Protein AF-A0A139HFF6-F1 (afdb_monomer_lite)

Radius of gyration: 30.93 Å; chains: 1; bounding box: 59×52×134 Å

Structure (mmCIF, N/CA/C/O backbone):
data_AF-A0A139HFF6-F1
#
_entry.id   AF-A0A139HFF6-F1
#
loop_
_atom_site.group_PDB
_atom_site.id
_atom_site.type_symbol
_atom_site.label_atom_id
_atom_site.label_alt_id
_atom_site.label_comp_id
_atom_site.label_asym_id
_atom_site.label_entity_id
_atom_site.label_seq_id
_atom_site.pdbx_PDB_ins_code
_atom_site.Cartn_x
_atom_site.Cartn_y
_atom_site.Cartn_z
_atom_site.occupancy
_atom_site.B_iso_or_equiv
_atom_site.auth_seq_id
_atom_site.auth_comp_id
_atom_site.auth_asym_id
_atom_site.auth_atom_id
_atom_site.pdbx_PDB_model_num
ATOM 1 N N . MET A 1 1 ? -36.209 -5.477 23.020 1.00 32.38 1 MET A N 1
ATOM 2 C CA . MET A 1 1 ? -35.160 -5.591 24.054 1.00 32.38 1 MET A CA 1
ATOM 3 C C . MET A 1 1 ? -33.998 -4.717 23.622 1.00 32.38 1 MET A C 1
ATOM 5 O O . MET A 1 1 ? -33.309 -5.069 22.677 1.00 32.38 1 MET A O 1
ATOM 9 N N . ALA A 1 2 ? -33.880 -3.527 24.211 1.00 31.66 2 ALA A N 1
ATOM 10 C CA . ALA A 1 2 ? -32.804 -2.591 23.911 1.00 31.66 2 ALA A CA 1
ATOM 11 C C . ALA A 1 2 ? -31.542 -3.052 24.646 1.00 31.66 2 ALA A C 1
ATOM 13 O O . ALA A 1 2 ? -31.488 -3.018 25.875 1.00 31.66 2 ALA A O 1
ATOM 14 N N . SER A 1 3 ? -30.560 -3.540 23.895 1.00 32.16 3 SER A N 1
ATOM 15 C CA . SER A 1 3 ? -29.231 -3.843 24.411 1.00 32.16 3 SER A CA 1
A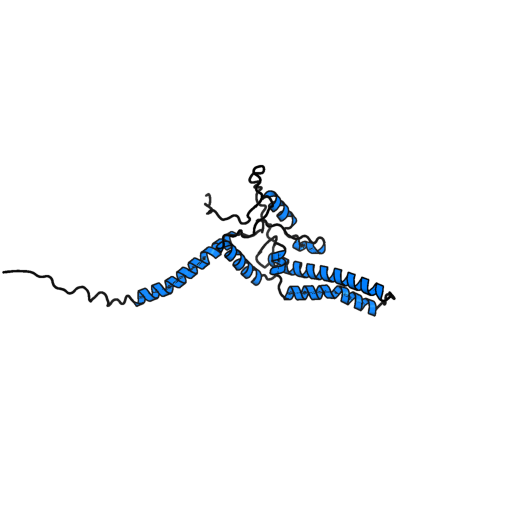TOM 16 C C . SER A 1 3 ? -28.604 -2.539 24.900 1.00 32.16 3 SER A C 1
ATOM 18 O O . SER A 1 3 ? -28.318 -1.652 24.100 1.00 32.16 3 SER A O 1
ATOM 20 N N . GLN A 1 4 ? -28.432 -2.401 26.214 1.00 31.72 4 GLN A N 1
ATOM 21 C CA . GLN A 1 4 ? -27.626 -1.333 26.796 1.00 31.72 4 GLN A CA 1
ATOM 22 C C . GLN A 1 4 ? -26.171 -1.554 26.371 1.00 31.72 4 GLN A C 1
ATOM 24 O O . GLN A 1 4 ? -25.450 -2.362 26.955 1.00 31.72 4 GLN A O 1
ATOM 29 N N . GLU A 1 5 ? -25.747 -0.872 25.310 1.00 37.22 5 GLU A N 1
ATOM 30 C CA . GLU A 1 5 ? -24.333 -0.735 24.993 1.00 37.22 5 GLU A CA 1
ATOM 31 C C . GLU A 1 5 ? -23.704 0.200 26.027 1.00 37.22 5 GLU A C 1
ATOM 33 O O . GLU A 1 5 ? -24.052 1.375 26.123 1.00 37.22 5 GLU A O 1
ATOM 38 N N . SER A 1 6 ? -22.773 -0.341 26.816 1.00 37.25 6 SER A N 1
ATOM 39 C CA . SER A 1 6 ? -21.785 0.448 27.557 1.00 37.25 6 SER A CA 1
ATOM 40 C C . SER A 1 6 ? -21.217 1.551 26.643 1.00 37.25 6 SER A C 1
ATOM 42 O O . SER A 1 6 ? -21.038 1.268 25.452 1.00 37.25 6 SER A O 1
ATOM 44 N N . PRO A 1 7 ? -20.928 2.779 27.127 1.00 44.88 7 PRO A N 1
ATOM 45 C CA . PRO A 1 7 ? -20.470 3.866 26.270 1.00 44.88 7 PRO A CA 1
ATOM 46 C C . PRO A 1 7 ? -19.083 3.526 25.718 1.00 44.88 7 PRO A C 1
ATOM 48 O O . PRO A 1 7 ? -18.052 3.778 26.341 1.00 44.88 7 PRO A O 1
ATOM 51 N N . ARG A 1 8 ? -19.056 2.881 24.551 1.00 55.62 8 ARG A N 1
ATOM 52 C CA . ARG A 1 8 ? -17.824 2.558 23.840 1.00 55.62 8 ARG A CA 1
ATOM 53 C C . ARG A 1 8 ? -17.220 3.867 23.332 1.00 55.62 8 ARG A C 1
ATOM 55 O O . ARG A 1 8 ? -17.956 4.679 22.767 1.00 55.62 8 ARG A O 1
ATOM 62 N N . PRO A 1 9 ? -15.905 4.090 23.505 1.00 56.78 9 PRO A N 1
ATOM 63 C CA . PRO A 1 9 ? -15.257 5.225 22.868 1.00 56.78 9 PRO A CA 1
ATOM 64 C C . PRO A 1 9 ? -15.442 5.106 21.347 1.00 56.78 9 PRO A C 1
ATOM 66 O O . PRO A 1 9 ? -15.407 3.986 20.822 1.00 56.78 9 PRO A O 1
ATOM 69 N N . PRO A 1 10 ? -15.658 6.224 20.636 1.00 60.12 10 PRO A N 1
ATOM 70 C CA . PRO A 1 10 ? -15.911 6.184 19.204 1.00 60.12 10 PRO A CA 1
ATOM 71 C C . PRO A 1 10 ? -14.705 5.565 18.480 1.00 60.12 10 PRO A C 1
ATOM 73 O O . PRO A 1 10 ? -13.549 5.871 18.788 1.00 60.12 10 PRO A O 1
ATOM 76 N N . SER A 1 11 ? -14.970 4.663 17.530 1.00 60.31 11 SER A N 1
ATOM 77 C CA . SER A 1 11 ? -13.941 3.951 16.754 1.00 60.31 11 SER A CA 1
ATOM 78 C C . SER A 1 11 ? -13.067 4.899 15.924 1.00 60.31 11 SER A C 1
ATOM 80 O O . SER A 1 11 ? -11.904 4.577 15.666 1.00 60.31 11 SER A O 1
ATOM 82 N N . VAL A 1 12 ? -13.609 6.069 15.570 1.00 60.19 12 VAL A N 1
ATOM 83 C CA . VAL A 1 12 ? -12.926 7.207 14.945 1.00 60.19 12 VAL A CA 1
ATOM 84 C C . VAL A 1 12 ? -13.320 8.494 15.665 1.00 60.19 12 VAL A C 1
ATOM 86 O O . VAL A 1 12 ? -14.487 8.687 15.992 1.00 60.19 12 VAL A O 1
ATOM 89 N N . GLN A 1 13 ? -12.362 9.392 15.901 1.00 61.16 13 GLN A N 1
ATOM 90 C CA . GLN A 1 13 ? -12.656 10.736 16.418 1.00 61.16 13 GLN A CA 1
ATOM 91 C C . GLN A 1 13 ? -12.657 11.762 15.283 1.00 61.16 13 GLN A C 1
ATOM 93 O O . GLN A 1 13 ? -11.623 11.983 14.648 1.00 61.16 13 GLN A O 1
ATOM 98 N N . THR A 1 14 ? -13.797 12.413 15.069 1.00 63.25 14 THR A N 1
ATOM 99 C CA . THR A 1 14 ? -13.929 13.542 14.144 1.00 63.25 14 THR A CA 1
ATOM 100 C C . THR A 1 14 ? -13.452 14.825 14.826 1.00 63.25 14 THR A C 1
ATOM 102 O O . THR A 1 14 ? -13.952 15.191 15.884 1.00 63.25 14 THR A O 1
ATOM 105 N N . LEU A 1 15 ? -12.466 15.509 14.244 1.00 60.16 15 LEU A N 1
ATOM 106 C CA . LEU A 1 15 ? -11.900 16.759 14.774 1.00 60.16 15 LEU A CA 1
ATOM 107 C C . LEU A 1 15 ? -12.683 18.004 14.337 1.00 60.16 15 LEU A C 1
ATOM 109 O O . LEU A 1 15 ? -12.534 19.066 14.934 1.00 60.16 15 LEU A O 1
ATOM 113 N N . THR A 1 16 ? -13.502 17.882 13.294 1.00 57.72 16 THR A N 1
ATOM 114 C CA . THR A 1 16 ? -14.289 18.975 12.718 1.00 57.72 16 THR A CA 1
ATOM 115 C C . THR A 1 16 ? -15.763 18.590 12.753 1.00 57.72 16 THR A C 1
ATOM 117 O O . THR A 1 16 ? -16.344 18.176 11.754 1.00 57.72 16 THR A O 1
ATOM 120 N N . GLU A 1 17 ? -16.374 18.686 13.931 1.00 55.16 17 GLU A N 1
ATOM 121 C CA . GLU A 1 17 ? -17.832 18.694 14.057 1.00 55.16 17 GLU A CA 1
ATOM 122 C C . GLU A 1 17 ? -18.278 20.155 14.125 1.00 55.16 17 GLU A C 1
ATOM 124 O O . GLU A 1 17 ? -18.210 20.805 15.166 1.00 55.16 17 GLU A O 1
ATOM 129 N N . GLY A 1 18 ? -18.652 20.713 12.973 1.00 47.31 18 GLY A N 1
ATOM 130 C CA . GLY A 1 18 ? -19.283 22.027 12.934 1.00 47.31 18 GLY A CA 1
ATOM 131 C C . GLY A 1 18 ? -20.703 21.945 13.518 1.00 47.31 18 GLY A C 1
ATOM 132 O O . GLY A 1 18 ? -21.419 20.996 13.188 1.00 47.31 18 GLY A O 1
ATOM 133 N N . PRO A 1 19 ? -21.145 22.924 14.331 1.00 49.03 19 PRO A N 1
ATOM 134 C CA . PRO A 1 19 ? -22.486 22.941 14.932 1.00 49.03 19 PRO A CA 1
ATOM 135 C C . PRO A 1 19 ? -23.642 22.926 13.909 1.00 49.03 19 PRO A C 1
ATOM 137 O O . PRO A 1 19 ? -24.760 22.569 14.259 1.00 49.03 19 PRO A O 1
ATOM 140 N N . GLU A 1 20 ? -23.367 23.244 12.642 1.00 51.06 20 GLU A N 1
ATOM 141 C CA . GLU A 1 20 ? -24.359 23.397 11.568 1.00 51.06 20 GLU A CA 1
ATOM 142 C C . GLU A 1 20 ? -24.844 22.082 10.926 1.00 51.06 20 GLU A C 1
ATOM 144 O O . GLU A 1 20 ? -25.856 22.081 10.231 1.00 51.06 20 GLU A O 1
ATOM 149 N N . LEU A 1 21 ? -24.145 20.952 11.105 1.00 54.03 21 LEU A N 1
ATOM 150 C CA . LEU A 1 21 ? -24.451 19.723 10.345 1.00 54.03 21 LEU A CA 1
ATOM 151 C C . LEU A 1 21 ? -25.117 18.605 11.152 1.00 54.03 21 LEU A C 1
ATOM 153 O O . LEU A 1 21 ? -25.678 17.694 10.547 1.00 54.03 21 LEU A O 1
ATOM 157 N N . GLY A 1 22 ? -25.121 18.669 12.487 1.00 50.31 22 GLY A N 1
ATOM 158 C CA . GLY A 1 22 ? -25.656 17.594 13.329 1.00 50.31 22 GLY A CA 1
ATOM 159 C C . GLY A 1 22 ? -25.004 16.225 13.058 1.00 50.31 22 GLY A C 1
ATOM 160 O O . GLY A 1 22 ? -24.150 16.061 12.183 1.00 50.31 22 GLY A O 1
ATOM 161 N N . ARG A 1 23 ? -25.411 15.190 13.803 1.00 54.97 23 ARG A N 1
ATOM 162 C CA . ARG A 1 23 ? -25.116 13.805 13.402 1.00 54.97 23 ARG A CA 1
ATOM 163 C C . ARG A 1 23 ? -25.834 13.545 12.081 1.00 54.97 23 ARG A C 1
ATOM 165 O O . ARG A 1 23 ? -27.018 13.215 12.072 1.00 54.97 23 ARG A O 1
ATOM 172 N N . THR A 1 24 ? -25.126 13.671 10.962 1.00 54.12 24 THR A N 1
ATOM 173 C CA . THR A 1 24 ? -25.594 13.224 9.639 1.00 54.12 24 THR A CA 1
ATOM 174 C C . THR A 1 24 ? -25.508 11.698 9.555 1.00 54.12 24 THR A C 1
ATOM 176 O O . THR A 1 24 ? -24.922 11.131 8.634 1.00 54.12 24 THR A O 1
ATOM 179 N N . GLY A 1 25 ? -26.101 11.023 10.543 1.00 54.72 25 GLY A N 1
ATOM 180 C CA . GLY A 1 25 ? -26.112 9.578 10.704 1.00 54.72 25 GLY A CA 1
ATOM 181 C C . GLY A 1 25 ? -27.016 8.938 9.663 1.00 54.72 25 GLY A C 1
ATOM 182 O O . GLY A 1 25 ? -28.124 8.494 9.961 1.00 54.72 25 GLY A O 1
ATOM 183 N N . ARG A 1 26 ? -26.564 8.903 8.408 1.00 58.38 26 ARG A N 1
ATOM 184 C CA . ARG A 1 26 ? -27.112 7.953 7.443 1.00 58.38 26 ARG A CA 1
ATOM 185 C C . ARG A 1 26 ? -26.728 6.549 7.917 1.00 58.38 26 ARG A C 1
ATOM 187 O O . ARG A 1 26 ? -25.594 6.360 8.355 1.00 58.38 26 ARG A O 1
ATOM 194 N N . PRO A 1 27 ? -27.638 5.566 7.828 1.00 61.66 27 PRO A N 1
ATOM 195 C CA . PRO A 1 27 ? -27.356 4.214 8.286 1.00 61.66 27 PRO A CA 1
ATOM 196 C C . PRO A 1 27 ? -26.084 3.682 7.622 1.00 61.66 27 PRO A C 1
ATOM 198 O O . PRO A 1 27 ? -25.915 3.786 6.404 1.00 61.66 27 PRO A O 1
ATOM 201 N N . ASN A 1 28 ? -25.183 3.134 8.439 1.00 64.44 28 ASN A N 1
ATOM 202 C CA . ASN A 1 28 ? -23.946 2.521 7.971 1.00 64.44 28 ASN A CA 1
ATOM 203 C C . ASN A 1 28 ? -24.294 1.381 7.002 1.00 64.44 28 ASN A C 1
ATOM 205 O O . ASN A 1 28 ? -24.907 0.382 7.390 1.00 64.44 28 ASN A O 1
ATOM 209 N N . VAL A 1 29 ? -23.929 1.553 5.729 1.00 66.19 29 VAL A N 1
ATOM 210 C CA . VAL A 1 29 ? -24.137 0.534 4.701 1.00 66.19 29 VAL A CA 1
ATOM 211 C C . VAL A 1 29 ? -23.081 -0.536 4.906 1.00 66.19 29 VAL A C 1
ATOM 213 O O . VAL A 1 29 ? -21.938 -0.407 4.462 1.00 66.19 29 VAL A O 1
ATOM 216 N N . GLN A 1 30 ? -23.492 -1.597 5.596 1.00 67.38 30 GLN A N 1
ATOM 217 C CA . GLN A 1 30 ? -22.605 -2.690 5.943 1.00 67.38 30 GLN A CA 1
ATOM 218 C C . GLN A 1 30 ? -21.941 -3.288 4.720 1.00 67.38 30 GLN A C 1
ATOM 220 O O . GLN A 1 30 ? -22.496 -3.372 3.613 1.00 67.38 30 GLN A O 1
ATOM 225 N N . ALA A 1 31 ? -20.720 -3.745 4.952 1.00 69.06 31 ALA A N 1
ATOM 226 C CA . ALA A 1 31 ? -19.970 -4.332 3.891 1.00 69.06 31 ALA A CA 1
ATOM 227 C C . ALA A 1 31 ? -20.521 -5.695 3.476 1.00 69.06 31 ALA A C 1
ATOM 229 O O . ALA A 1 31 ? -20.496 -6.631 4.267 1.00 69.06 31 ALA A O 1
ATOM 230 N N . ARG A 1 32 ? -20.969 -5.843 2.217 1.00 75.38 32 ARG A N 1
ATOM 231 C CA . ARG A 1 32 ? -21.073 -7.158 1.572 1.00 75.38 32 ARG A CA 1
ATOM 232 C C . ARG A 1 32 ? -19.752 -7.893 1.773 1.00 75.38 32 ARG A C 1
ATOM 234 O O . ARG A 1 32 ? -18.750 -7.518 1.173 1.00 75.38 32 ARG A O 1
ATOM 241 N N . ARG A 1 33 ? -19.790 -8.924 2.613 1.00 70.75 33 ARG A N 1
ATOM 242 C CA . ARG A 1 33 ? -18.672 -9.825 2.862 1.00 70.75 33 ARG A CA 1
ATOM 243 C C . ARG A 1 33 ? -18.343 -10.564 1.569 1.00 70.75 33 ARG A C 1
ATOM 245 O O . ARG A 1 33 ? -19.236 -11.129 0.937 1.00 70.75 33 ARG A O 1
ATOM 252 N N . LEU A 1 34 ? -17.076 -10.531 1.172 1.00 74.06 34 LEU A N 1
ATOM 253 C CA . LEU A 1 34 ? -16.594 -11.328 0.051 1.00 74.06 34 LEU A CA 1
ATOM 254 C C . LEU A 1 34 ? -16.582 -12.805 0.454 1.00 74.06 34 LEU A C 1
ATOM 256 O O . LEU A 1 34 ? -16.298 -13.138 1.607 1.00 74.06 34 LEU A O 1
ATOM 260 N N . VAL A 1 35 ? -16.924 -13.679 -0.490 1.00 72.56 35 VAL A N 1
ATOM 261 C CA . VAL A 1 35 ? -16.804 -15.127 -0.307 1.00 72.56 35 VAL A CA 1
ATOM 262 C C . VAL A 1 35 ? -15.325 -15.471 -0.464 1.00 72.56 35 VAL A C 1
ATOM 264 O O . VAL A 1 35 ? -14.751 -15.228 -1.522 1.00 72.56 35 VAL A O 1
ATOM 267 N N . GLY A 1 36 ? -14.708 -15.973 0.599 1.00 73.69 36 GLY A N 1
ATOM 268 C CA . GLY A 1 36 ? -13.304 -16.366 0.625 1.00 73.69 36 GLY A CA 1
ATOM 269 C C . GLY A 1 36 ? -13.057 -17.398 1.719 1.00 73.69 36 GLY A C 1
ATOM 270 O O . GLY A 1 36 ? -13.842 -17.502 2.666 1.00 73.69 36 GLY A O 1
ATOM 271 N N . ASP A 1 37 ? -11.970 -18.152 1.575 1.00 84.06 37 ASP A N 1
ATOM 272 C CA . ASP A 1 37 ? -11.625 -19.261 2.474 1.00 84.06 37 ASP A CA 1
ATOM 273 C C . ASP A 1 37 ? -11.093 -18.780 3.833 1.00 84.06 37 ASP A C 1
ATOM 275 O O . ASP A 1 37 ? -11.133 -19.509 4.826 1.00 84.06 37 ASP A O 1
ATOM 279 N N . TYR A 1 38 ? -10.620 -17.533 3.897 1.00 86.81 38 TYR A N 1
ATOM 280 C CA . TYR A 1 38 ? -10.029 -16.930 5.088 1.00 86.81 38 TYR A CA 1
ATOM 281 C C . TYR A 1 38 ? -10.915 -15.811 5.657 1.00 86.81 38 TYR A C 1
ATOM 283 O O . TYR A 1 38 ? -11.675 -15.166 4.929 1.00 86.81 38 TYR A O 1
ATOM 291 N N . PRO A 1 39 ? -10.857 -15.548 6.976 1.00 85.38 39 PRO A N 1
ATOM 292 C CA . PRO A 1 39 ? -11.688 -14.521 7.588 1.00 85.38 39 PRO A CA 1
ATOM 293 C C . PRO A 1 39 ? -11.245 -13.118 7.156 1.00 85.38 39 PRO A C 1
ATOM 295 O O . PRO A 1 39 ? -10.056 -12.828 7.041 1.00 85.38 39 PRO A O 1
ATOM 298 N N . LEU A 1 40 ? -12.223 -12.232 6.964 1.00 85.44 40 LEU A N 1
ATOM 299 C CA . LEU A 1 40 ? -11.998 -10.829 6.623 1.00 85.44 40 LEU A CA 1
ATOM 300 C C . LEU A 1 40 ? -11.376 -10.082 7.814 1.00 85.44 40 LEU A C 1
ATOM 302 O O . LEU A 1 40 ? -11.917 -10.123 8.923 1.00 85.44 40 LEU A O 1
ATOM 306 N N . ILE A 1 41 ? -10.272 -9.374 7.571 1.00 84.19 41 ILE A N 1
ATOM 307 C CA . ILE A 1 41 ? -9.644 -8.488 8.564 1.00 84.19 41 ILE A CA 1
ATOM 308 C C . ILE A 1 41 ? -10.201 -7.073 8.425 1.00 84.19 41 ILE A C 1
ATOM 310 O O . ILE A 1 41 ? -10.568 -6.458 9.422 1.00 84.19 41 ILE A O 1
ATOM 314 N N . ASP A 1 42 ? -10.245 -6.566 7.192 1.00 83.81 42 ASP A N 1
ATOM 315 C CA . ASP A 1 42 ? -10.643 -5.197 6.873 1.00 83.81 42 ASP A CA 1
ATOM 316 C C . ASP A 1 42 ? -11.111 -5.129 5.408 1.00 83.81 42 ASP A C 1
ATOM 318 O O . ASP A 1 42 ? -10.434 -5.651 4.518 1.00 83.81 42 ASP A O 1
ATOM 322 N N . SER A 1 43 ? -12.274 -4.525 5.141 1.00 83.50 43 SER A N 1
ATOM 323 C CA . SER A 1 43 ? -12.779 -4.332 3.771 1.00 83.50 43 SER A CA 1
ATOM 324 C C . SER A 1 43 ? -12.171 -3.133 3.041 1.00 83.50 43 SER A C 1
ATOM 326 O O . SER A 1 43 ? -12.319 -3.031 1.822 1.00 83.50 43 SER A O 1
ATOM 328 N N . ASP A 1 44 ? -11.524 -2.224 3.769 1.00 84.69 44 ASP A N 1
ATOM 329 C CA . ASP A 1 44 ?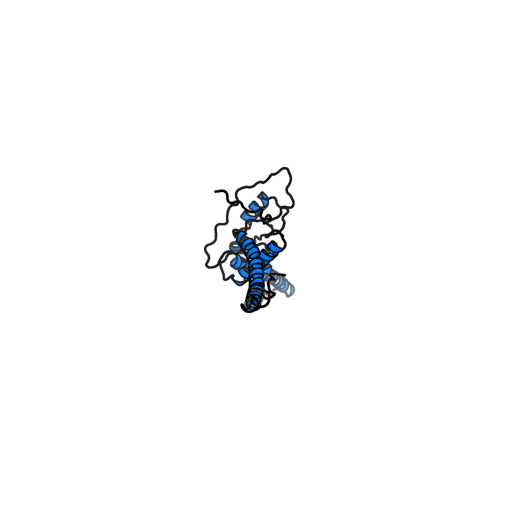 -10.922 -1.010 3.223 1.00 84.69 44 ASP A CA 1
ATOM 330 C C . ASP A 1 44 ? -9.717 -0.548 4.069 1.00 84.69 44 ASP A C 1
ATOM 332 O O . ASP A 1 44 ? -9.788 0.447 4.798 1.00 84.69 44 ASP A O 1
ATOM 336 N N . PRO A 1 45 ? -8.602 -1.300 4.045 1.00 86.19 45 PRO A N 1
ATOM 337 C CA . PRO A 1 45 ? -7.455 -0.996 4.885 1.00 86.19 45 PRO A CA 1
ATOM 338 C C . PRO A 1 45 ? -6.765 0.300 4.448 1.00 86.19 45 PRO A C 1
ATOM 340 O O . PRO A 1 45 ? -6.448 0.502 3.275 1.00 86.19 45 PRO A O 1
ATOM 343 N N . HIS A 1 46 ? -6.434 1.144 5.425 1.00 89.38 46 HIS A N 1
ATOM 344 C CA . HIS A 1 46 ? -5.655 2.359 5.192 1.00 89.38 46 HIS A CA 1
ATOM 345 C C . HIS A 1 46 ? -4.305 2.042 4.522 1.00 89.38 46 HIS A C 1
ATOM 347 O O . HIS A 1 46 ? -3.639 1.063 4.876 1.00 89.38 46 HIS A O 1
ATOM 353 N N . PHE A 1 47 ? -3.855 2.904 3.606 1.00 89.31 47 PHE A N 1
ATOM 354 C CA . PHE A 1 47 ? -2.637 2.726 2.805 1.00 89.31 47 PHE A CA 1
ATOM 355 C C . PHE A 1 47 ? -1.418 2.288 3.632 1.00 89.31 47 PHE A C 1
ATOM 357 O O . PHE A 1 47 ? -0.727 1.322 3.306 1.00 89.31 47 PHE A O 1
ATOM 364 N N . THR A 1 48 ? -1.185 2.967 4.755 1.00 88.94 48 THR A N 1
ATOM 365 C CA . THR A 1 48 ? -0.051 2.690 5.649 1.00 88.94 48 THR A CA 1
ATOM 366 C C . THR A 1 48 ? -0.117 1.300 6.279 1.00 88.94 48 THR A C 1
ATOM 368 O O . THR A 1 48 ? 0.924 0.672 6.476 1.00 88.94 48 THR A O 1
ATOM 371 N N . ARG A 1 49 ? -1.320 0.779 6.559 1.00 89.38 49 ARG A N 1
ATOM 372 C CA . ARG A 1 49 ? -1.503 -0.573 7.104 1.00 89.38 49 ARG A CA 1
ATOM 373 C C . ARG A 1 49 ? -1.140 -1.625 6.066 1.00 89.38 49 ARG A C 1
ATOM 375 O O . ARG A 1 49 ? -0.429 -2.567 6.402 1.00 89.38 49 ARG A O 1
ATOM 382 N N . VAL A 1 50 ? -1.543 -1.432 4.811 1.00 88.69 50 VAL A N 1
ATOM 383 C CA . VAL A 1 50 ? -1.228 -2.363 3.715 1.00 88.69 50 VAL A CA 1
ATOM 384 C C . VAL A 1 50 ? 0.284 -2.493 3.518 1.00 88.69 50 VAL A C 1
ATOM 386 O O . VAL A 1 50 ? 0.796 -3.609 3.422 1.00 88.69 50 VAL A O 1
ATOM 389 N N . VAL A 1 51 ? 1.015 -1.374 3.532 1.00 89.75 51 VAL A N 1
ATOM 390 C CA . VAL A 1 51 ? 2.481 -1.377 3.380 1.00 89.75 51 VAL A CA 1
ATOM 391 C C . VAL A 1 51 ? 3.178 -1.963 4.614 1.00 89.75 51 VAL A C 1
ATOM 393 O O . VAL A 1 51 ? 4.103 -2.763 4.478 1.00 89.75 51 VAL A O 1
ATOM 396 N N . LYS A 1 52 ? 2.715 -1.632 5.827 1.00 91.31 52 LYS A N 1
ATOM 397 C CA . LYS A 1 52 ? 3.288 -2.146 7.085 1.00 91.31 52 LYS A CA 1
ATOM 398 C C . LYS A 1 52 ? 3.096 -3.659 7.252 1.00 91.31 52 LYS A C 1
ATOM 400 O O . LYS A 1 52 ? 3.963 -4.323 7.811 1.00 91.31 52 LYS A O 1
ATOM 405 N N . TYR A 1 53 ? 1.972 -4.200 6.782 1.00 91.19 53 TYR A N 1
ATOM 406 C CA . TYR A 1 53 ? 1.639 -5.628 6.874 1.00 91.19 53 TYR A CA 1
ATOM 407 C C . TYR A 1 53 ? 2.185 -6.438 5.682 1.00 91.19 53 TYR A C 1
ATOM 409 O O . TYR A 1 53 ? 1.999 -7.655 5.626 1.00 91.19 53 TYR A O 1
ATOM 417 N N . ALA A 1 54 ? 2.882 -5.799 4.735 1.00 90.62 54 ALA A N 1
ATOM 418 C CA . ALA A 1 54 ? 3.553 -6.506 3.651 1.00 90.62 54 ALA A CA 1
ATOM 419 C C . ALA A 1 54 ? 4.628 -7.456 4.213 1.00 90.62 54 ALA A C 1
ATOM 421 O O . ALA A 1 54 ? 5.441 -7.092 5.068 1.00 90.62 54 ALA A O 1
ATOM 422 N N . ARG A 1 55 ? 4.626 -8.707 3.745 1.00 93.12 55 ARG A N 1
ATOM 423 C CA . ARG A 1 55 ? 5.611 -9.720 4.129 1.00 93.12 55 ARG A CA 1
ATOM 424 C C . ARG A 1 55 ? 6.889 -9.504 3.321 1.00 93.12 55 ARG A C 1
ATOM 426 O O . ARG A 1 55 ? 6.855 -8.962 2.219 1.00 93.12 55 ARG A O 1
ATOM 433 N N . SER A 1 56 ? 8.018 -10.012 3.814 1.00 92.81 56 SER A N 1
ATOM 434 C CA . SER A 1 56 ? 9.295 -9.968 3.083 1.00 92.81 56 SER A CA 1
ATOM 435 C C . SER A 1 56 ? 9.194 -10.615 1.696 1.00 92.81 56 SER A C 1
ATOM 437 O O . SER A 1 56 ? 9.820 -10.152 0.748 1.00 92.81 56 SER A O 1
ATOM 439 N N . SER A 1 57 ? 8.351 -11.643 1.553 1.00 93.31 57 SER A N 1
ATOM 440 C CA . SER A 1 57 ? 8.068 -12.274 0.262 1.00 93.31 57 SER A CA 1
ATOM 441 C C . SER A 1 57 ? 7.359 -11.348 -0.730 1.00 93.31 57 SER A C 1
ATOM 443 O O . SER A 1 57 ? 7.560 -11.492 -1.932 1.00 93.31 57 SER A O 1
ATOM 445 N N . ASP A 1 58 ? 6.570 -10.377 -0.268 1.00 93.25 58 ASP A N 1
ATOM 446 C CA . ASP A 1 58 ? 5.925 -9.408 -1.158 1.00 93.25 58 ASP A CA 1
ATOM 447 C C . ASP A 1 58 ? 6.908 -8.347 -1.638 1.00 93.25 58 ASP A C 1
ATOM 449 O O . ASP A 1 58 ? 6.847 -7.962 -2.799 1.00 93.25 58 ASP A O 1
ATOM 453 N N . TYR A 1 59 ? 7.856 -7.932 -0.792 1.00 92.62 59 TYR A N 1
ATOM 454 C CA . TYR A 1 59 ? 8.971 -7.084 -1.224 1.00 92.62 59 TYR A CA 1
ATOM 455 C C . TYR A 1 59 ? 9.838 -7.792 -2.264 1.00 92.62 59 TYR A C 1
ATOM 457 O O . TYR A 1 59 ? 10.215 -7.182 -3.261 1.00 92.62 59 TYR A O 1
ATOM 465 N N . LEU A 1 60 ? 10.096 -9.091 -2.084 1.00 95.38 60 LEU A N 1
ATOM 466 C CA . LEU A 1 60 ? 10.821 -9.879 -3.079 1.00 95.38 60 LEU A CA 1
ATOM 467 C C . LEU A 1 60 ? 10.056 -9.948 -4.408 1.00 95.38 60 LEU A C 1
ATOM 469 O O . LEU A 1 60 ? 10.638 -9.712 -5.465 1.00 95.38 60 LEU A O 1
ATOM 473 N N . ALA A 1 61 ? 8.746 -10.207 -4.360 1.00 94.25 61 ALA A N 1
ATOM 474 C CA . ALA A 1 61 ? 7.896 -10.204 -5.550 1.00 94.25 61 ALA A CA 1
ATOM 475 C C . ALA A 1 61 ? 7.850 -8.823 -6.226 1.00 94.25 61 ALA A C 1
ATOM 477 O O . ALA A 1 61 ? 7.874 -8.738 -7.453 1.00 94.25 61 ALA A O 1
ATOM 478 N N . ALA A 1 62 ? 7.822 -7.744 -5.443 1.00 94.50 62 ALA A N 1
ATOM 479 C CA . ALA A 1 62 ? 7.828 -6.370 -5.930 1.00 94.50 62 ALA A CA 1
ATOM 480 C C . ALA A 1 62 ? 9.130 -6.022 -6.652 1.00 94.50 62 ALA A C 1
ATOM 482 O O . ALA A 1 62 ? 9.088 -5.513 -7.768 1.00 94.50 62 ALA A O 1
ATOM 483 N N . VAL A 1 63 ? 10.278 -6.344 -6.049 1.00 95.44 63 VAL A N 1
ATOM 484 C CA . VAL A 1 63 ? 11.601 -6.136 -6.656 1.00 95.44 63 VAL A CA 1
ATOM 485 C C . VAL A 1 63 ? 11.752 -6.982 -7.917 1.00 95.44 63 VAL A C 1
ATOM 487 O O . VAL A 1 63 ? 12.193 -6.466 -8.942 1.00 95.44 63 VAL A O 1
ATOM 490 N N . GLY A 1 64 ? 11.324 -8.249 -7.875 1.00 95.44 64 GLY A N 1
ATOM 491 C CA . GLY A 1 64 ? 11.311 -9.120 -9.049 1.00 95.44 64 GLY A CA 1
ATOM 492 C C . GLY A 1 64 ? 10.481 -8.520 -10.182 1.00 95.44 64 GLY A C 1
ATOM 493 O O . GLY A 1 64 ? 10.979 -8.355 -11.289 1.00 95.44 64 GLY A O 1
ATOM 494 N N . THR A 1 65 ? 9.253 -8.095 -9.882 1.00 95.06 65 THR A N 1
ATOM 495 C CA . THR A 1 65 ? 8.356 -7.458 -10.860 1.00 95.06 65 THR A CA 1
ATOM 496 C C . THR A 1 65 ? 8.941 -6.154 -11.404 1.00 95.06 65 THR A C 1
ATOM 498 O O . THR A 1 65 ? 8.881 -5.905 -12.606 1.00 95.06 65 THR A O 1
ATOM 501 N N . ALA A 1 66 ? 9.562 -5.341 -10.548 1.00 95.75 66 ALA A N 1
ATOM 502 C CA . ALA A 1 66 ? 10.161 -4.080 -10.961 1.00 95.75 66 ALA A CA 1
ATOM 503 C C . ALA A 1 66 ? 11.356 -4.262 -11.898 1.00 95.75 66 ALA A C 1
ATOM 505 O O . ALA A 1 66 ? 11.543 -3.460 -12.812 1.00 95.75 66 ALA A O 1
ATOM 506 N N . ALA A 1 67 ? 12.132 -5.329 -11.707 1.00 95.69 67 ALA A N 1
ATOM 507 C CA . ALA A 1 67 ? 13.267 -5.652 -12.556 1.00 95.69 67 ALA A CA 1
ATOM 508 C C . ALA A 1 67 ? 12.857 -6.221 -13.925 1.00 95.69 67 ALA A C 1
ATOM 510 O O . ALA A 1 67 ? 13.615 -6.056 -14.879 1.00 95.69 67 ALA A O 1
ATOM 511 N N . ILE A 1 68 ? 11.672 -6.839 -14.055 1.00 95.44 68 ILE A N 1
ATOM 512 C CA . ILE A 1 68 ? 11.210 -7.453 -15.316 1.00 95.44 68 ILE A CA 1
ATOM 513 C C . ILE A 1 68 ? 11.191 -6.437 -16.459 1.00 95.44 68 ILE A C 1
ATOM 515 O O . ILE A 1 68 ? 11.693 -6.737 -17.534 1.00 95.44 68 ILE A O 1
ATOM 519 N N . SER A 1 69 ? 10.657 -5.236 -16.233 1.00 93.75 69 SER A N 1
ATOM 520 C CA . SER A 1 69 ? 10.530 -4.209 -17.278 1.00 93.75 69 SER A CA 1
ATOM 521 C C . SER A 1 69 ? 11.884 -3.806 -17.901 1.00 93.75 69 SER A C 1
ATOM 523 O O . SER A 1 69 ? 12.079 -4.025 -19.099 1.00 93.75 69 SER A O 1
ATOM 525 N N . PRO A 1 70 ? 12.872 -3.293 -17.137 1.00 94.25 70 PRO A N 1
ATOM 526 C CA . PRO A 1 70 ? 14.184 -2.970 -17.695 1.00 94.25 70 PRO A CA 1
ATOM 527 C C . PRO A 1 70 ? 14.962 -4.211 -18.164 1.00 94.25 70 PRO A C 1
ATOM 529 O O . PRO A 1 70 ? 15.706 -4.120 -19.137 1.00 94.25 70 PRO A O 1
ATOM 532 N N . ALA A 1 71 ? 14.799 -5.374 -17.520 1.00 94.50 71 ALA A N 1
ATOM 533 C CA . ALA A 1 71 ? 15.469 -6.602 -17.949 1.00 94.50 71 ALA A CA 1
ATOM 534 C C . ALA A 1 71 ? 14.960 -7.094 -19.311 1.00 94.50 71 ALA A C 1
ATOM 536 O O . ALA A 1 71 ? 15.767 -7.456 -20.165 1.00 94.50 71 ALA A O 1
ATOM 537 N N . LEU A 1 72 ? 13.643 -7.065 -19.534 1.00 94.44 72 LEU A N 1
ATOM 538 C CA . LEU A 1 72 ? 13.041 -7.388 -20.826 1.00 94.44 72 LEU A CA 1
ATOM 539 C C . LEU A 1 72 ? 13.476 -6.397 -21.899 1.00 94.44 72 LEU A C 1
ATOM 541 O O . LEU A 1 72 ? 13.781 -6.820 -23.006 1.00 94.44 72 LEU A O 1
ATOM 545 N N . MET A 1 73 ? 13.568 -5.106 -21.570 1.00 92.12 73 MET A N 1
ATOM 546 C CA . MET A 1 73 ? 14.066 -4.102 -22.511 1.00 92.12 73 MET A CA 1
ATOM 547 C C . MET A 1 73 ? 15.512 -4.397 -22.944 1.00 92.12 73 MET A C 1
ATOM 549 O O . MET A 1 73 ? 15.811 -4.417 -24.134 1.00 92.12 73 MET A O 1
ATOM 553 N N . LEU A 1 74 ? 16.400 -4.715 -21.993 1.00 91.94 74 LEU A N 1
ATOM 554 C CA . LEU A 1 74 ? 17.779 -5.129 -22.291 1.00 91.94 74 LEU A CA 1
ATOM 555 C C . LEU A 1 74 ? 17.842 -6.424 -23.106 1.00 91.94 74 LEU A C 1
ATOM 557 O O . LEU A 1 74 ? 18.724 -6.586 -23.947 1.00 91.94 74 LEU A O 1
ATOM 561 N N . TRP A 1 75 ? 16.941 -7.364 -22.830 1.00 93.75 75 TRP A N 1
ATOM 562 C CA . TRP A 1 75 ? 16.865 -8.624 -23.556 1.00 93.75 75 TRP A CA 1
ATOM 563 C C . TRP A 1 75 ? 16.391 -8.420 -24.999 1.00 93.75 75 TRP A C 1
ATOM 565 O O . TRP A 1 75 ? 16.998 -8.973 -25.913 1.00 93.75 75 TRP A O 1
ATOM 575 N N . TRP A 1 76 ? 15.381 -7.574 -25.218 1.00 91.56 76 TRP A N 1
ATOM 576 C CA . TRP A 1 76 ? 14.903 -7.230 -26.557 1.00 91.56 76 TRP A CA 1
ATOM 577 C C . TRP A 1 76 ? 15.956 -6.510 -27.388 1.00 91.56 76 TRP A C 1
ATOM 579 O O . TRP A 1 76 ? 16.146 -6.882 -28.543 1.00 91.56 76 TRP A O 1
ATOM 589 N N . GLU A 1 77 ? 16.695 -5.571 -26.795 1.00 89.50 77 GLU A N 1
ATOM 590 C CA . GLU A 1 77 ? 17.787 -4.870 -27.484 1.00 89.50 77 GLU A CA 1
ATOM 591 C C . GLU A 1 77 ? 18.875 -5.840 -27.980 1.00 89.50 77 GLU A C 1
ATOM 593 O O . GLU A 1 77 ? 19.498 -5.604 -29.010 1.00 89.50 77 GLU A O 1
ATOM 598 N N . ARG A 1 78 ? 19.088 -6.977 -27.295 1.00 89.44 78 ARG A N 1
ATOM 599 C CA . ARG A 1 78 ? 20.026 -8.016 -27.762 1.00 89.44 78 ARG A CA 1
ATOM 600 C C . ARG A 1 78 ? 19.513 -8.833 -28.945 1.00 89.44 78 ARG A C 1
ATOM 602 O O . ARG A 1 78 ? 20.332 -9.399 -29.662 1.00 89.44 78 ARG A O 1
ATOM 609 N N . ILE A 1 79 ? 18.198 -8.958 -29.109 1.00 92.88 79 ILE A N 1
ATOM 610 C CA . ILE A 1 79 ? 17.582 -9.753 -30.183 1.00 92.88 79 ILE A CA 1
ATOM 611 C C . ILE A 1 79 ? 17.346 -8.888 -31.419 1.00 92.88 79 ILE A C 1
ATOM 613 O O . ILE A 1 79 ? 17.603 -9.328 -32.536 1.00 92.88 79 ILE A O 1
ATOM 617 N N . SER A 1 80 ? 16.858 -7.667 -31.215 1.00 89.50 80 SER A N 1
ATOM 618 C CA . SER A 1 80 ? 16.560 -6.706 -32.270 1.00 89.50 80 SER A CA 1
ATOM 619 C C . SER A 1 80 ? 17.113 -5.341 -31.863 1.00 89.50 80 SER A C 1
ATOM 621 O O . SER A 1 80 ? 16.387 -4.568 -31.231 1.00 89.50 80 SER A O 1
ATOM 623 N N . PRO A 1 81 ? 18.382 -5.048 -32.202 1.00 86.00 81 PRO A N 1
ATOM 624 C CA . PRO A 1 81 ? 19.008 -3.774 -31.880 1.00 86.00 81 PRO A CA 1
ATOM 625 C C . PRO A 1 81 ? 18.216 -2.617 -32.479 1.00 86.00 81 PRO A C 1
ATOM 627 O O . PRO A 1 81 ? 17.806 -2.663 -33.640 1.00 86.00 81 PRO A O 1
ATOM 630 N N . SER A 1 82 ? 17.991 -1.578 -31.683 1.00 81.31 82 SER A N 1
ATOM 631 C CA . SER A 1 82 ? 17.235 -0.400 -32.116 1.00 81.31 82 SER A CA 1
ATOM 632 C C . SER A 1 82 ? 18.115 0.656 -32.797 1.00 81.31 82 SER A C 1
ATOM 634 O O . SER A 1 82 ? 17.597 1.666 -33.275 1.00 81.31 82 SER A O 1
ATOM 636 N N . GLU A 1 83 ? 19.436 0.430 -32.843 1.00 84.38 83 GLU A N 1
ATOM 637 C CA . GLU A 1 83 ? 20.459 1.333 -33.404 1.00 84.38 83 GLU A CA 1
ATOM 638 C C . GLU A 1 83 ? 20.403 2.759 -32.818 1.00 84.38 83 GLU A C 1
ATOM 640 O O . GLU A 1 83 ? 20.879 3.736 -33.403 1.00 84.38 83 GLU A O 1
ATOM 645 N N . VAL A 1 84 ? 19.819 2.907 -31.624 1.00 81.81 84 VAL A N 1
ATOM 646 C CA . VAL A 1 84 ? 19.729 4.194 -30.935 1.00 81.81 84 VAL A CA 1
ATOM 647 C C . VAL A 1 84 ? 21.082 4.565 -30.326 1.00 81.81 84 VAL A C 1
ATOM 649 O O . VAL A 1 84 ? 21.766 3.756 -29.698 1.00 81.81 84 VAL A O 1
ATOM 652 N N . GLY A 1 85 ? 21.477 5.833 -30.462 1.00 79.19 85 GLY A N 1
ATOM 653 C CA . GLY A 1 85 ? 22.706 6.334 -29.844 1.00 79.19 85 GLY A CA 1
ATOM 654 C C . GLY A 1 85 ? 22.708 6.159 -28.316 1.00 79.19 85 GLY A C 1
ATOM 655 O O . GLY A 1 85 ? 21.652 6.134 -27.678 1.00 79.19 85 GLY A O 1
ATOM 656 N N . ARG A 1 86 ? 23.903 6.115 -27.699 1.00 73.62 86 ARG A N 1
ATOM 657 C CA . ARG A 1 86 ? 24.104 5.879 -26.246 1.00 73.62 86 ARG A CA 1
ATOM 658 C C . ARG A 1 86 ? 23.199 6.712 -25.320 1.00 73.62 86 ARG A C 1
ATOM 660 O O . ARG A 1 86 ? 22.859 6.248 -24.235 1.00 73.62 86 ARG A O 1
ATOM 667 N N . GLY A 1 87 ? 22.813 7.925 -25.724 1.00 78.50 87 GLY A N 1
ATOM 668 C CA . GLY A 1 87 ? 21.917 8.794 -24.952 1.00 78.50 87 GLY A CA 1
ATOM 669 C C . GLY A 1 87 ? 20.436 8.389 -24.990 1.00 78.50 87 GLY A C 1
ATOM 670 O O . GLY A 1 87 ? 19.751 8.518 -23.976 1.00 78.50 87 GLY A O 1
ATOM 671 N N . GLY A 1 88 ? 19.949 7.864 -26.119 1.00 83.31 88 GLY A N 1
ATOM 672 C CA . GLY A 1 88 ? 18.541 7.486 -26.300 1.00 83.31 88 GLY A CA 1
ATOM 673 C C . GLY A 1 88 ? 18.174 6.225 -25.521 1.00 83.31 88 GLY A C 1
ATOM 674 O O . GLY A 1 88 ? 17.171 6.199 -24.806 1.00 83.31 88 GLY A O 1
ATOM 675 N N . PHE A 1 89 ? 19.047 5.214 -25.549 1.00 87.31 89 PHE A N 1
ATOM 676 C CA . PHE A 1 89 ? 18.822 3.970 -24.808 1.00 87.31 89 PHE A CA 1
ATOM 677 C C . PHE A 1 89 ? 18.725 4.198 -23.291 1.00 87.31 89 PHE A C 1
ATOM 679 O O . PHE A 1 89 ? 17.877 3.619 -22.613 1.00 87.31 89 PHE A O 1
ATOM 686 N N . ALA A 1 90 ? 19.540 5.107 -22.745 1.00 88.62 90 ALA A N 1
ATOM 687 C CA . ALA A 1 90 ? 19.498 5.444 -21.324 1.00 88.62 90 ALA A CA 1
ATOM 688 C C . ALA A 1 90 ? 18.140 6.032 -20.898 1.00 88.62 90 ALA A C 1
ATOM 690 O O . ALA A 1 90 ? 17.663 5.747 -19.800 1.00 88.62 90 ALA A O 1
ATOM 691 N N . GLN A 1 91 ? 17.489 6.827 -21.753 1.00 90.62 91 GLN A N 1
ATOM 692 C CA . GLN A 1 91 ? 16.155 7.366 -21.469 1.00 90.62 91 GLN A CA 1
ATOM 693 C C . GLN A 1 91 ? 15.088 6.266 -21.471 1.00 90.62 91 GLN A C 1
ATOM 695 O O . GLN A 1 91 ? 14.276 6.211 -20.546 1.00 90.62 91 GLN A O 1
ATOM 700 N N . ILE A 1 92 ? 15.140 5.347 -22.441 1.00 90.56 92 ILE A N 1
ATOM 701 C CA . ILE A 1 92 ? 14.240 4.185 -22.514 1.00 90.56 92 ILE A CA 1
ATOM 702 C C . ILE A 1 92 ? 14.395 3.313 -21.265 1.00 90.56 92 ILE A C 1
ATOM 704 O O . ILE A 1 92 ? 13.400 2.910 -20.661 1.00 90.56 92 ILE A O 1
ATOM 708 N N . MET A 1 93 ? 15.628 3.077 -20.815 1.00 92.50 93 MET A N 1
ATOM 709 C CA . MET A 1 93 ? 15.902 2.313 -19.597 1.00 92.50 93 MET A CA 1
ATOM 710 C C . MET A 1 93 ? 15.375 3.000 -18.334 1.00 92.50 93 MET A C 1
ATOM 712 O O . MET A 1 93 ? 14.845 2.327 -17.450 1.00 92.50 93 MET A O 1
ATOM 716 N N . ARG A 1 94 ? 15.457 4.334 -18.246 1.00 93.69 94 ARG A N 1
ATOM 717 C CA . ARG A 1 94 ? 14.884 5.101 -17.123 1.00 93.69 94 ARG A CA 1
ATOM 718 C C . ARG A 1 94 ? 13.361 5.017 -17.105 1.00 93.69 94 ARG A C 1
ATOM 720 O O . ARG A 1 94 ? 12.792 4.789 -16.041 1.00 93.69 94 ARG A O 1
ATOM 727 N N . LEU A 1 95 ? 12.713 5.149 -18.263 1.00 94.00 95 LEU A N 1
ATOM 728 C CA . LEU A 1 95 ? 11.262 4.991 -18.383 1.00 94.00 95 LEU A CA 1
ATOM 729 C C . LEU A 1 95 ? 10.828 3.559 -18.042 1.00 94.00 95 LEU A C 1
ATOM 731 O O . LEU A 1 95 ? 9.920 3.366 -17.238 1.00 94.00 95 LEU A O 1
ATOM 735 N N . SER A 1 96 ? 11.521 2.559 -18.587 1.00 93.81 96 SER A N 1
ATOM 736 C CA . SER A 1 96 ? 11.264 1.142 -18.307 1.00 93.81 96 SER A CA 1
ATOM 737 C C . SER A 1 96 ? 11.431 0.836 -16.819 1.00 93.81 96 SER A C 1
ATOM 739 O O . SER A 1 96 ? 10.601 0.143 -16.233 1.00 93.81 96 SER A O 1
ATOM 741 N N . GLY A 1 97 ? 12.460 1.403 -16.184 1.00 95.00 97 GLY A N 1
ATOM 742 C CA . GLY A 1 97 ? 12.670 1.322 -14.742 1.00 95.00 97 GLY A CA 1
ATOM 743 C C . GLY A 1 97 ? 11.552 1.986 -13.937 1.00 95.00 97 GLY A C 1
ATOM 744 O O . GLY A 1 97 ? 11.095 1.401 -12.962 1.00 95.00 97 GLY A O 1
ATOM 745 N N . ALA A 1 98 ? 11.063 3.158 -14.354 1.00 95.19 98 ALA A N 1
ATOM 746 C CA . ALA A 1 98 ? 9.945 3.834 -13.694 1.00 95.19 98 ALA A CA 1
ATOM 747 C C . ALA A 1 98 ? 8.649 3.011 -13.782 1.00 95.19 98 ALA A C 1
ATOM 749 O O . ALA A 1 98 ? 8.013 2.762 -12.760 1.00 95.19 98 ALA A O 1
ATOM 750 N N . ILE A 1 99 ? 8.308 2.512 -14.975 1.00 94.94 99 ILE A N 1
ATOM 751 C CA . ILE A 1 99 ? 7.146 1.635 -15.192 1.00 94.94 99 ILE A CA 1
ATOM 752 C C . ILE A 1 99 ? 7.280 0.355 -14.360 1.00 94.94 99 ILE A C 1
ATOM 754 O O . ILE A 1 99 ? 6.331 -0.054 -13.691 1.00 94.94 99 ILE A O 1
ATOM 758 N N . GLY A 1 100 ? 8.471 -0.250 -14.351 1.00 95.25 100 GLY A N 1
ATOM 759 C CA . GLY A 1 100 ? 8.777 -1.417 -13.531 1.00 95.25 100 GLY A CA 1
ATOM 760 C C . GLY A 1 100 ? 8.577 -1.133 -12.044 1.00 95.25 100 GLY A C 1
ATOM 761 O O . GLY A 1 100 ? 7.865 -1.871 -11.370 1.00 95.25 100 GLY A O 1
ATOM 762 N N . ALA A 1 101 ? 9.135 -0.038 -11.529 1.00 95.69 101 ALA A N 1
ATOM 763 C CA . ALA A 1 101 ? 8.980 0.355 -10.131 1.00 95.69 101 ALA A CA 1
ATOM 764 C C . ALA A 1 101 ? 7.503 0.546 -9.746 1.00 95.69 101 ALA A C 1
ATOM 766 O O . ALA A 1 101 ? 7.075 0.048 -8.703 1.00 95.69 101 ALA A O 1
ATOM 767 N N . THR A 1 102 ? 6.702 1.189 -10.604 1.00 94.25 102 THR A N 1
ATOM 768 C CA . THR A 1 102 ? 5.252 1.322 -10.401 1.00 94.25 102 THR A CA 1
ATOM 769 C C . THR A 1 102 ? 4.558 -0.040 -10.383 1.00 94.25 102 THR A C 1
ATOM 771 O O . THR A 1 102 ? 3.786 -0.318 -9.466 1.00 94.25 102 THR A O 1
ATOM 774 N N . ALA A 1 103 ? 4.860 -0.924 -11.337 1.00 93.88 103 ALA A N 1
ATOM 775 C CA . ALA A 1 103 ? 4.295 -2.272 -11.381 1.00 93.88 103 ALA A CA 1
ATOM 776 C C . ALA A 1 103 ? 4.682 -3.105 -10.145 1.00 93.88 103 ALA A C 1
ATOM 778 O O . ALA A 1 103 ? 3.839 -3.789 -9.565 1.00 93.88 103 ALA A O 1
ATOM 779 N N . GLY A 1 104 ? 5.933 -3.004 -9.692 1.00 94.12 104 GLY A N 1
ATOM 780 C CA . GLY A 1 104 ? 6.414 -3.648 -8.473 1.00 94.12 104 GLY A CA 1
ATOM 781 C C . GLY A 1 104 ? 5.686 -3.151 -7.226 1.00 94.12 104 GLY A C 1
ATOM 782 O O . GLY A 1 104 ? 5.265 -3.957 -6.396 1.00 94.12 104 GLY A O 1
ATOM 783 N N . PHE A 1 105 ? 5.460 -1.840 -7.121 1.00 93.75 105 PHE A N 1
ATOM 784 C CA . PHE A 1 105 ? 4.668 -1.265 -6.037 1.00 93.75 105 PHE A CA 1
ATOM 785 C C . PHE A 1 105 ? 3.218 -1.775 -6.044 1.00 93.75 105 PHE A C 1
ATOM 787 O O . PHE A 1 105 ? 2.712 -2.210 -5.008 1.00 93.75 105 PHE A O 1
ATOM 794 N N . LEU A 1 106 ? 2.560 -1.786 -7.207 1.00 92.88 106 LEU A N 1
ATOM 795 C CA . LEU A 1 106 ? 1.195 -2.306 -7.336 1.00 92.88 106 LEU A CA 1
ATOM 796 C C . LEU A 1 106 ? 1.118 -3.801 -7.005 1.00 92.88 106 LEU A C 1
ATOM 798 O O . LEU A 1 106 ? 0.164 -4.230 -6.359 1.00 92.88 106 LEU A O 1
ATOM 802 N N . MET A 1 107 ? 2.137 -4.584 -7.369 1.00 93.88 107 MET A N 1
ATOM 803 C CA . MET A 1 107 ? 2.240 -5.998 -7.001 1.00 93.88 107 MET A CA 1
ATOM 804 C C . MET A 1 107 ? 2.343 -6.180 -5.482 1.00 93.88 107 MET A C 1
ATOM 806 O O . MET A 1 107 ? 1.617 -6.994 -4.908 1.00 93.88 107 MET A O 1
ATOM 810 N N . LEU A 1 108 ? 3.202 -5.401 -4.813 1.00 94.44 108 LEU A N 1
ATOM 811 C CA . LEU A 1 108 ? 3.318 -5.413 -3.351 1.00 94.44 108 LEU A CA 1
ATOM 812 C C . LEU A 1 108 ? 1.971 -5.118 -2.692 1.00 94.44 108 LEU A C 1
ATOM 814 O O . LEU A 1 108 ? 1.522 -5.851 -1.806 1.00 94.44 108 LEU A O 1
ATOM 818 N N . TYR A 1 109 ? 1.328 -4.045 -3.148 1.00 92.81 109 TYR A N 1
ATOM 819 C CA . TYR A 1 109 ? 0.073 -3.576 -2.589 1.00 92.81 109 TYR A CA 1
ATOM 820 C C . TYR A 1 109 ? -1.053 -4.591 -2.824 1.00 92.81 109 TYR A C 1
ATOM 822 O O . TYR A 1 109 ? -1.752 -4.946 -1.879 1.00 92.81 109 TYR A O 1
ATOM 830 N N . SER A 1 110 ? -1.176 -5.134 -4.042 1.00 92.38 110 SER A N 1
ATOM 831 C CA . SER A 1 110 ? -2.175 -6.149 -4.402 1.00 92.38 110 SER A CA 1
ATOM 832 C C . SER A 1 110 ? -2.041 -7.414 -3.548 1.00 92.38 110 SER A C 1
ATOM 834 O O . SER A 1 110 ? -3.014 -7.893 -2.966 1.00 92.38 110 SER A O 1
ATOM 836 N N . ARG A 1 111 ? -0.821 -7.934 -3.383 1.00 92.69 111 ARG A N 1
ATOM 837 C CA . ARG A 1 111 ? -0.586 -9.134 -2.565 1.00 92.69 111 ARG A CA 1
ATOM 838 C C . ARG A 1 111 ? -0.920 -8.910 -1.095 1.00 92.69 111 ARG A C 1
ATOM 840 O O . ARG A 1 111 ? -1.469 -9.804 -0.452 1.00 92.69 111 ARG A O 1
ATOM 847 N N . SER A 1 112 ? -0.598 -7.730 -0.570 1.00 92.69 112 SER A N 1
ATOM 848 C CA . SER A 1 112 ? -0.887 -7.386 0.820 1.00 92.69 112 SER A CA 1
ATOM 849 C C . SER A 1 112 ? -2.378 -7.174 1.061 1.00 92.69 112 SER A C 1
ATOM 851 O O . SER A 1 112 ? -2.942 -7.786 1.970 1.00 92.69 112 SER A O 1
ATOM 853 N N . ILE A 1 113 ? -3.056 -6.404 0.207 1.00 91.25 113 ILE A N 1
ATOM 854 C CA . ILE A 1 113 ? -4.484 -6.115 0.371 1.00 91.25 113 ILE A CA 1
ATOM 855 C C . ILE A 1 113 ? -5.361 -7.365 0.204 1.00 91.25 113 ILE A C 1
ATOM 857 O O . ILE A 1 113 ? -6.330 -7.540 0.940 1.00 91.25 113 ILE A O 1
ATOM 861 N N . ASN A 1 114 ? -4.961 -8.310 -0.653 1.00 90.12 114 ASN A N 1
ATOM 862 C CA . ASN A 1 114 ? -5.662 -9.588 -0.815 1.00 90.12 114 ASN A CA 1
ATOM 863 C C . ASN A 1 114 ? -5.689 -10.440 0.470 1.00 90.12 114 ASN A C 1
ATOM 865 O O . ASN A 1 114 ? -6.623 -11.220 0.665 1.00 90.12 114 ASN A O 1
ATOM 869 N N . ARG A 1 115 ? -4.715 -10.285 1.379 1.00 91.06 115 ARG A N 1
ATOM 870 C CA . ARG A 1 115 ? -4.741 -10.941 2.703 1.00 91.06 115 ARG A CA 1
ATOM 871 C C . ARG A 1 115 ? -5.725 -10.277 3.660 1.00 91.06 115 ARG A C 1
ATOM 873 O O . ARG A 1 115 ? -6.392 -10.974 4.422 1.00 91.06 115 ARG A O 1
ATOM 880 N N . PHE A 1 116 ? -5.871 -8.953 3.591 1.00 89.06 116 PHE A N 1
ATOM 881 C CA . PHE A 1 116 ? -6.897 -8.240 4.362 1.00 89.06 116 PHE A CA 1
ATOM 882 C C . PHE A 1 116 ? -8.305 -8.660 3.943 1.00 89.06 116 PHE A C 1
ATOM 884 O O . PHE A 1 116 ? -9.149 -8.887 4.812 1.00 89.06 116 PHE A O 1
ATOM 891 N N . TYR A 1 117 ? -8.520 -8.841 2.636 1.00 86.31 117 TYR A N 1
ATOM 892 C CA . TYR A 1 117 ? -9.786 -9.310 2.066 1.00 86.31 117 TYR A CA 1
ATOM 893 C C . TYR A 1 117 ? -10.097 -10.785 2.351 1.00 86.31 117 TYR A C 1
ATOM 895 O O . TYR A 1 117 ? -11.254 -11.184 2.240 1.00 86.31 117 TYR A O 1
ATOM 903 N N . GLY A 1 118 ? -9.099 -11.586 2.739 1.00 86.06 118 GLY A N 1
ATOM 904 C CA . GLY A 1 118 ? -9.267 -13.021 2.985 1.00 86.06 118 GLY A CA 1
ATOM 905 C C . GLY A 1 118 ? -9.222 -13.887 1.718 1.00 86.06 118 GLY A C 1
ATOM 906 O O . GLY A 1 118 ? -9.677 -15.027 1.739 1.00 86.06 118 GLY A O 1
ATOM 907 N N . PHE A 1 119 ? -8.659 -13.377 0.617 1.00 86.88 119 PHE A N 1
ATOM 908 C CA . PHE A 1 119 ? -8.401 -14.164 -0.601 1.00 86.88 119 PHE A CA 1
ATOM 909 C C . PHE A 1 119 ? -7.167 -15.064 -0.490 1.00 86.88 119 PHE A C 1
ATOM 911 O O . PHE A 1 119 ? -6.939 -15.925 -1.332 1.00 86.88 119 PHE A O 1
ATOM 918 N N . SER A 1 120 ? -6.339 -14.850 0.528 1.00 88.88 120 SER A N 1
ATOM 919 C CA . SER A 1 120 ? -5.139 -15.641 0.785 1.00 88.88 120 SER A CA 1
ATOM 920 C C . SER A 1 120 ? -4.912 -15.784 2.284 1.00 88.88 120 SER A C 1
ATOM 922 O O . SER A 1 120 ? -5.515 -15.062 3.080 1.00 88.88 120 SER A O 1
ATOM 924 N N . GLU A 1 121 ? -4.041 -16.723 2.653 1.00 91.25 121 GLU A N 1
ATOM 925 C CA . GLU A 1 121 ? -3.700 -17.015 4.043 1.00 91.25 121 GLU A CA 1
ATOM 926 C C . GLU A 1 121 ? -3.266 -15.749 4.793 1.00 91.25 121 GLU A C 1
ATOM 928 O O . GLU A 1 121 ? -2.367 -15.023 4.360 1.00 91.25 121 GLU A O 1
ATOM 933 N N . ASN A 1 122 ? -3.923 -15.490 5.925 1.00 91.62 122 ASN A N 1
ATOM 934 C CA . ASN A 1 122 ? -3.802 -14.235 6.660 1.00 91.62 122 ASN A CA 1
ATOM 935 C C . ASN A 1 122 ? -3.690 -14.411 8.186 1.00 91.62 122 ASN A C 1
ATOM 937 O O . ASN A 1 122 ? -3.988 -13.488 8.945 1.00 91.62 122 ASN A O 1
ATOM 941 N N . ARG A 1 123 ? -3.246 -15.580 8.674 1.00 89.62 123 ARG A N 1
ATOM 942 C CA . ARG A 1 123 ? -3.177 -15.874 10.116 1.00 89.62 123 ARG A CA 1
ATOM 943 C C . ARG A 1 123 ? -2.259 -14.905 10.852 1.00 89.62 123 ARG A C 1
ATOM 945 O O . ARG A 1 123 ? -2.627 -14.377 11.900 1.00 89.62 123 ARG A O 1
ATOM 952 N N . ARG A 1 124 ? -1.079 -14.640 10.286 1.00 91.50 124 ARG A N 1
ATOM 953 C CA . ARG A 1 124 ? -0.105 -13.699 10.858 1.00 91.50 124 ARG A CA 1
ATOM 954 C C . ARG A 1 124 ? -0.697 -12.295 10.982 1.00 91.50 124 ARG A C 1
ATOM 956 O O . ARG A 1 124 ? -0.496 -11.631 11.994 1.00 91.50 124 ARG A O 1
ATOM 963 N N . GLU A 1 125 ? -1.397 -11.839 9.950 1.00 90.69 125 GLU A N 1
ATOM 964 C CA . GLU A 1 125 ? -2.003 -10.513 9.879 1.00 90.69 125 GLU A CA 1
ATOM 965 C C . GLU A 1 125 ? -3.146 -10.376 10.886 1.00 90.69 125 GLU A C 1
ATOM 967 O O . GLU A 1 125 ? -3.215 -9.353 11.559 1.00 90.69 125 GLU A O 1
ATOM 972 N N . ILE A 1 126 ? -3.969 -11.416 11.067 1.00 88.31 126 ILE A N 1
ATOM 973 C CA . ILE A 1 126 ? -5.011 -11.451 12.105 1.00 88.31 126 ILE A CA 1
ATOM 974 C C . ILE A 1 126 ? -4.391 -11.300 13.493 1.00 88.31 126 ILE A C 1
ATOM 976 O O . ILE A 1 126 ? -4.851 -10.489 14.289 1.00 88.31 126 ILE A O 1
ATOM 980 N N . GLU A 1 127 ? -3.345 -12.067 13.806 1.00 88.06 127 GLU A N 1
ATOM 981 C CA . GLU A 1 127 ? -2.703 -12.004 15.123 1.00 88.06 127 GLU A CA 1
ATOM 982 C C . GLU A 1 127 ? -2.083 -10.625 15.389 1.00 88.06 127 GLU A C 1
ATOM 984 O O . GLU A 1 127 ? -2.173 -10.101 16.501 1.00 88.06 127 GLU A O 1
ATOM 989 N N . MET A 1 128 ? -1.474 -10.019 14.368 1.00 88.19 128 MET A N 1
ATOM 990 C CA . MET A 1 128 ? -0.873 -8.688 14.461 1.00 88.19 128 MET A CA 1
ATOM 991 C C . MET A 1 128 ? -1.934 -7.592 14.615 1.00 88.19 128 MET A C 1
ATOM 993 O O . MET A 1 128 ? -1.777 -6.713 15.461 1.00 88.19 128 MET A O 1
ATOM 997 N N . ASP A 1 129 ? -3.033 -7.692 13.862 1.00 88.88 129 ASP A N 1
ATOM 998 C CA . ASP A 1 129 ? -4.190 -6.799 13.947 1.00 88.88 129 ASP A CA 1
ATOM 999 C C . ASP A 1 129 ? -4.857 -6.886 15.325 1.00 88.88 129 ASP A C 1
ATOM 1001 O O . ASP A 1 129 ? -5.058 -5.867 15.982 1.00 88.88 129 ASP A O 1
ATOM 1005 N N . MET A 1 130 ? -5.103 -8.099 15.831 1.00 86.19 130 MET A N 1
ATOM 1006 C CA . MET A 1 130 ? -5.679 -8.304 17.161 1.00 86.19 130 MET A CA 1
ATOM 1007 C C . MET A 1 130 ? -4.815 -7.687 18.262 1.00 86.19 130 MET A C 1
ATOM 1009 O O . MET A 1 130 ? -5.364 -7.068 19.172 1.00 86.19 130 MET A O 1
ATOM 1013 N N . ARG A 1 131 ? -3.484 -7.811 18.181 1.00 87.06 131 ARG A N 1
ATOM 1014 C CA . ARG A 1 131 ? -2.556 -7.173 19.131 1.00 87.06 131 ARG A CA 1
ATOM 1015 C C . ARG A 1 131 ? -2.600 -5.649 19.017 1.00 87.06 131 ARG A C 1
ATOM 1017 O O . ARG A 1 131 ? -2.843 -4.980 20.015 1.00 87.06 131 ARG A O 1
ATOM 1024 N N . GLU A 1 132 ? -2.437 -5.108 17.806 1.00 86.38 132 GLU A N 1
ATOM 1025 C CA . GLU A 1 132 ? -2.403 -3.658 17.567 1.00 86.38 132 GLU A CA 1
ATOM 1026 C C . GLU A 1 132 ? -3.701 -2.976 18.024 1.00 86.38 132 GLU A C 1
ATOM 1028 O O . GLU A 1 132 ? -3.661 -1.939 18.689 1.00 86.38 132 GLU A O 1
ATOM 1033 N N . MET A 1 133 ? -4.851 -3.573 17.710 1.00 83.69 133 MET A N 1
ATOM 1034 C CA . MET A 1 133 ? -6.164 -3.025 18.049 1.00 83.69 133 MET A CA 1
ATOM 1035 C C . MET A 1 133 ? -6.489 -3.189 19.535 1.00 83.69 133 MET A C 1
ATOM 1037 O O . MET A 1 133 ? -7.008 -2.260 20.150 1.00 83.69 133 MET A O 1
ATOM 1041 N N . THR A 1 134 ? -6.121 -4.318 20.150 1.00 84.94 134 THR A N 1
ATOM 1042 C CA . THR A 1 134 ? -6.265 -4.513 21.604 1.00 84.94 134 THR A CA 1
ATOM 1043 C C . THR A 1 134 ? -5.419 -3.500 22.380 1.00 84.94 134 THR A C 1
ATOM 1045 O O . THR A 1 134 ? -5.884 -2.935 23.369 1.00 84.94 134 THR A O 1
ATOM 1048 N N . ASP A 1 135 ? -4.197 -3.218 21.927 1.00 85.94 135 ASP A N 1
ATOM 1049 C CA . ASP A 1 135 ? -3.323 -2.246 22.585 1.00 85.94 135 ASP A CA 1
ATOM 1050 C C . ASP A 1 135 ? -3.825 -0.805 22.420 1.00 85.94 135 ASP A C 1
ATOM 1052 O O . ASP A 1 135 ? -3.749 -0.031 23.374 1.00 85.94 135 ASP A O 1
ATOM 1056 N N . LYS A 1 136 ? -4.411 -0.447 21.268 1.00 84.69 136 LYS A N 1
ATOM 1057 C CA . LYS A 1 136 ? -5.107 0.845 21.093 1.00 84.69 136 LYS A CA 1
ATOM 1058 C C . LYS A 1 136 ? -6.283 0.990 22.057 1.00 84.69 136 LYS A C 1
ATOM 1060 O O . LYS A 1 136 ? -6.399 2.019 22.717 1.00 84.69 136 LYS A O 1
ATOM 1065 N N . VAL A 1 137 ? -7.096 -0.063 22.204 1.00 83.75 137 VAL A N 1
ATOM 1066 C CA . VAL A 1 137 ? -8.213 -0.087 23.164 1.00 83.75 137 VAL A CA 1
ATOM 1067 C C . VAL A 1 137 ? -7.712 0.118 24.594 1.00 83.75 137 VAL A C 1
ATOM 1069 O O . VAL A 1 137 ? -8.274 0.934 25.319 1.00 83.75 137 VAL A O 1
ATOM 1072 N N . LYS A 1 138 ? -6.626 -0.556 24.996 1.00 81.94 138 LYS A N 1
ATOM 1073 C CA . LYS A 1 138 ? -6.017 -0.374 26.328 1.00 81.94 138 LYS A CA 1
ATOM 1074 C C . LYS A 1 138 ? -5.495 1.045 26.560 1.00 81.94 138 LYS A C 1
ATOM 1076 O O . LYS A 1 138 ? -5.548 1.523 27.687 1.00 81.94 138 LYS A O 1
ATOM 1081 N N . ARG A 1 139 ? -4.990 1.710 25.515 1.00 81.62 139 ARG A N 1
ATOM 1082 C CA . ARG A 1 139 ? -4.551 3.116 25.571 1.00 81.62 139 ARG A CA 1
ATOM 1083 C C . ARG A 1 139 ? -5.707 4.121 25.520 1.00 81.62 139 ARG A C 1
ATOM 1085 O O . ARG A 1 139 ? -5.465 5.310 25.681 1.00 81.62 139 ARG A O 1
ATOM 1092 N N . GLY A 1 140 ? -6.944 3.671 25.295 1.00 75.75 140 GLY A N 1
ATOM 1093 C CA . GLY A 1 140 ? -8.097 4.557 25.113 1.00 75.75 140 GLY A CA 1
ATOM 1094 C C . GLY A 1 140 ? -8.048 5.365 23.811 1.00 75.75 140 GLY A C 1
ATOM 1095 O O . GLY A 1 140 ? -8.753 6.363 23.675 1.00 75.75 140 GLY A O 1
ATOM 1096 N N . GLU A 1 141 ? -7.213 4.956 22.854 1.00 77.69 141 GLU A N 1
ATOM 1097 C CA . GLU A 1 141 ? -7.120 5.588 21.540 1.0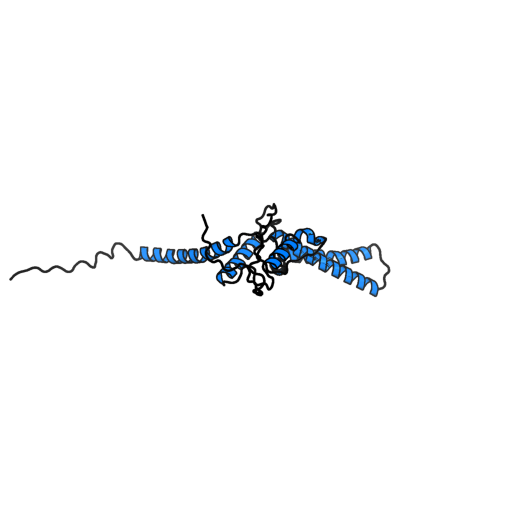0 77.69 141 GLU A CA 1
ATOM 1098 C C . GLU A 1 141 ? -8.245 5.085 20.621 1.00 77.69 141 GLU A C 1
ATOM 1100 O O . GLU A 1 141 ? -8.651 3.922 20.719 1.00 77.69 141 GLU A O 1
ATOM 1105 N N . PRO A 1 142 ? -8.740 5.922 19.689 1.00 80.62 142 PRO A N 1
ATOM 1106 C CA . PRO A 1 142 ? -9.679 5.461 18.675 1.00 80.62 142 PRO A CA 1
ATOM 1107 C C . PRO A 1 142 ? -9.038 4.364 17.813 1.00 80.62 142 PRO A C 1
ATOM 1109 O O . PRO A 1 142 ? -7.900 4.496 17.356 1.00 80.62 142 PRO A O 1
ATOM 1112 N N . LEU A 1 143 ? -9.788 3.286 17.575 1.00 76.31 143 LEU A N 1
ATOM 1113 C CA . LEU A 1 143 ? -9.350 2.084 16.852 1.00 76.31 143 LEU A CA 1
ATOM 1114 C C . LEU A 1 143 ? -8.735 2.405 15.479 1.00 76.31 143 LEU A C 1
ATOM 1116 O O . LEU A 1 143 ? -7.668 1.886 15.135 1.00 76.31 143 LEU A O 1
ATOM 1120 N N . TYR A 1 144 ? -9.384 3.295 14.728 1.00 79.00 144 TYR A N 1
ATOM 1121 C CA . TYR A 1 144 ? -8.997 3.683 13.370 1.00 79.00 144 TYR A CA 1
ATOM 1122 C C . TYR A 1 144 ? -8.496 5.134 13.282 1.00 79.00 144 TYR A C 1
ATOM 1124 O O . TYR A 1 144 ? -8.354 5.685 12.196 1.00 79.00 144 TYR A O 1
ATOM 1132 N N . GLY A 1 145 ? -8.150 5.745 14.421 1.00 80.50 145 GLY A N 1
ATOM 1133 C CA . GLY A 1 145 ? -7.506 7.058 14.474 1.00 80.50 145 GLY A CA 1
ATOM 1134 C C . GLY A 1 145 ? -8.467 8.249 14.508 1.00 80.50 145 GLY A C 1
ATOM 1135 O O . GLY A 1 145 ? -9.640 8.138 14.866 1.00 80.50 145 GLY A O 1
ATOM 1136 N N . LYS A 1 146 ? -7.925 9.430 14.196 1.00 79.31 146 LYS A N 1
ATOM 1137 C CA . LYS A 1 146 ? -8.668 10.696 14.144 1.00 79.31 146 LYS A CA 1
ATOM 1138 C C . LYS A 1 146 ? -8.764 11.176 12.703 1.00 79.31 146 LYS A C 1
ATOM 1140 O O . LYS A 1 146 ? -7.853 10.934 11.910 1.00 79.31 146 LYS A O 1
ATOM 1145 N N . THR A 1 147 ? -9.844 11.862 12.373 1.00 80.62 147 THR A N 1
ATOM 1146 C CA . THR A 1 147 ? -10.102 12.386 11.031 1.00 80.62 147 THR A CA 1
ATOM 1147 C C . THR A 1 147 ? -10.680 13.787 11.120 1.00 80.62 147 THR A C 1
ATOM 1149 O O . THR A 1 147 ? -11.378 14.120 12.072 1.00 80.62 147 THR A O 1
ATOM 1152 N N . THR A 1 148 ? -10.383 14.631 10.142 1.00 79.31 148 THR A N 1
ATOM 1153 C CA . THR A 1 148 ? -11.022 15.947 9.992 1.00 79.31 148 THR A CA 1
ATOM 1154 C C . THR A 1 148 ? -12.315 15.861 9.178 1.00 79.31 148 THR A C 1
ATOM 1156 O O . THR A 1 148 ? -13.042 16.841 9.071 1.00 79.31 148 THR A O 1
ATOM 1159 N N . LEU A 1 149 ? -12.618 14.693 8.601 1.00 77.25 149 LEU A N 1
ATOM 1160 C CA . LEU A 1 149 ? -13.810 14.475 7.789 1.00 77.25 149 LEU A CA 1
ATOM 1161 C C . LEU A 1 149 ? -15.053 14.327 8.664 1.00 77.25 149 LEU A C 1
ATOM 1163 O O . LEU A 1 149 ? -15.040 13.590 9.647 1.00 77.25 149 LEU A O 1
ATOM 1167 N N . THR A 1 150 ? -16.159 14.943 8.252 1.00 80.19 150 THR A N 1
ATOM 1168 C CA . THR A 1 150 ? -17.471 14.700 8.868 1.00 80.19 150 THR A CA 1
ATOM 1169 C C . THR A 1 150 ? -17.900 13.241 8.681 1.00 80.19 150 THR A C 1
ATOM 1171 O O . THR A 1 150 ? -17.450 12.571 7.750 1.00 80.19 150 THR A O 1
ATOM 1174 N N . GLU A 1 151 ? -18.804 12.740 9.525 1.00 75.94 151 GLU A N 1
ATOM 1175 C CA . GLU A 1 151 ? -19.325 11.363 9.441 1.00 75.94 151 GLU A CA 1
ATOM 1176 C C . GLU A 1 151 ? -19.869 11.027 8.035 1.00 75.94 151 GLU A C 1
ATOM 1178 O O . GLU A 1 151 ? -19.567 9.977 7.462 1.00 75.94 151 GLU A O 1
ATOM 1183 N N . TYR A 1 152 ? -20.587 11.968 7.411 1.00 77.56 152 TYR A N 1
ATOM 1184 C CA . TYR A 1 152 ? -21.054 11.823 6.033 1.00 77.56 152 TYR A CA 1
ATOM 1185 C C . TYR A 1 152 ? -19.906 11.653 5.026 1.00 77.56 152 TYR A C 1
ATOM 1187 O O . TYR A 1 152 ? -19.967 10.772 4.162 1.00 77.56 152 TYR A O 1
ATOM 1195 N N . MET A 1 153 ? -18.863 12.483 5.126 1.00 78.94 153 MET A N 1
ATOM 1196 C CA . MET A 1 153 ? -17.705 12.421 4.229 1.00 78.94 153 MET A CA 1
ATOM 1197 C C . MET A 1 153 ? -16.883 11.152 4.449 1.00 78.94 153 MET A C 1
ATOM 1199 O O . MET A 1 153 ? -16.403 10.574 3.477 1.00 78.94 153 MET A O 1
ATOM 1203 N N . GLN A 1 154 ? -16.782 10.673 5.690 1.00 81.81 154 GLN A N 1
ATOM 1204 C CA . GLN A 1 154 ? -16.171 9.380 6.004 1.00 81.81 154 GLN A CA 1
ATOM 1205 C C . GLN A 1 154 ? -16.917 8.242 5.302 1.00 81.81 154 GLN A C 1
ATOM 1207 O O . GLN A 1 154 ? -16.300 7.442 4.602 1.00 81.81 154 GLN A O 1
ATOM 1212 N N . GLY A 1 155 ? -18.251 8.216 5.396 1.00 79.06 155 GLY A N 1
ATOM 1213 C CA . GLY A 1 155 ? -19.057 7.212 4.702 1.00 79.06 155 GLY A CA 1
ATOM 1214 C C . GLY A 1 155 ? -19.004 7.335 3.175 1.00 79.06 155 GLY A C 1
ATOM 1215 O O . GLY A 1 155 ? -19.032 6.329 2.468 1.00 79.06 155 GLY A O 1
ATOM 1216 N N . ALA A 1 156 ? -18.933 8.554 2.634 1.00 83.19 156 ALA A N 1
ATOM 1217 C CA . ALA A 1 156 ? -18.748 8.768 1.198 1.00 83.19 156 ALA A CA 1
ATOM 1218 C C . ALA A 1 156 ? -17.381 8.265 0.716 1.00 83.19 156 ALA A C 1
ATOM 1220 O O . ALA A 1 156 ? -17.328 7.576 -0.301 1.00 83.19 156 ALA A O 1
ATOM 1221 N N . SER A 1 157 ? -16.316 8.548 1.471 1.00 84.19 157 SER A N 1
ATOM 1222 C CA . SER A 1 157 ? -14.969 8.052 1.194 1.00 84.19 157 SER A CA 1
ATOM 1223 C C . SER A 1 157 ? -14.930 6.529 1.225 1.00 84.19 157 SER A C 1
ATOM 1225 O O . SER A 1 157 ? -14.534 5.923 0.236 1.00 84.19 157 SER A O 1
ATOM 1227 N N . ALA A 1 158 ? -15.438 5.911 2.297 1.00 83.69 158 ALA A N 1
ATOM 1228 C CA . ALA A 1 158 ? -15.442 4.459 2.451 1.00 83.69 158 ALA A CA 1
ATOM 1229 C C . ALA A 1 158 ? -16.173 3.752 1.298 1.00 83.69 158 ALA A C 1
ATOM 1231 O O . ALA A 1 158 ? -15.748 2.702 0.838 1.00 83.69 158 ALA A O 1
ATOM 1232 N N . ARG A 1 159 ? -17.256 4.329 0.759 1.0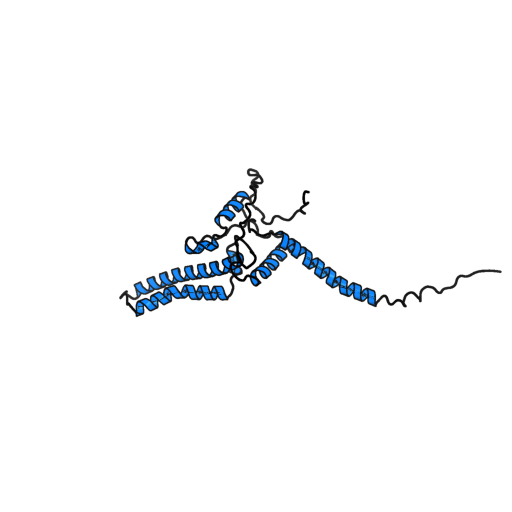0 83.31 159 ARG A N 1
ATOM 1233 C CA . ARG A 1 159 ? -17.946 3.752 -0.411 1.00 83.31 159 ARG A CA 1
ATOM 1234 C C . ARG A 1 159 ? -17.123 3.793 -1.701 1.00 83.31 159 ARG A C 1
ATOM 1236 O O . ARG A 1 159 ? -17.360 2.954 -2.562 1.00 83.31 159 ARG A O 1
ATOM 1243 N N . GLN A 1 160 ? -16.211 4.753 -1.845 1.00 84.56 160 GLN A N 1
ATOM 1244 C CA . GLN A 1 160 ? -15.363 4.903 -3.032 1.00 84.56 160 GLN A CA 1
ATOM 1245 C C . GLN A 1 160 ? -14.100 4.037 -2.950 1.00 84.56 160 GLN A C 1
ATOM 1247 O O . GLN A 1 160 ? -13.685 3.459 -3.950 1.00 84.56 160 GLN A O 1
ATOM 1252 N N . SER A 1 161 ? -13.483 3.933 -1.770 1.00 85.75 161 SER A N 1
ATOM 1253 C CA . SER A 1 161 ? -12.244 3.165 -1.574 1.00 85.75 161 SER A CA 1
ATOM 1254 C C . SER A 1 161 ? -12.470 1.683 -1.291 1.00 85.75 161 SER A C 1
ATOM 1256 O O . SER A 1 161 ? -11.593 0.853 -1.527 1.00 85.75 161 SER A O 1
ATOM 1258 N N . ARG A 1 162 ? -13.663 1.297 -0.850 1.00 83.75 162 ARG A N 1
ATOM 1259 C CA . ARG A 1 162 ? -13.932 -0.093 -0.508 1.00 83.75 162 ARG A CA 1
ATOM 1260 C C . ARG A 1 162 ? -13.800 -1.044 -1.697 1.00 83.75 162 ARG A C 1
ATOM 1262 O O . ARG A 1 162 ? -14.399 -0.851 -2.749 1.00 83.75 162 ARG A O 1
ATOM 1269 N N . TYR A 1 163 ? -13.044 -2.121 -1.480 1.00 82.50 163 TYR A N 1
ATOM 1270 C CA . TYR A 1 163 ? -12.660 -3.106 -2.500 1.00 82.50 163 TYR A CA 1
ATOM 1271 C C . TYR A 1 163 ? -11.955 -2.535 -3.739 1.00 82.50 163 TYR A C 1
ATOM 1273 O O . TYR A 1 163 ? -11.775 -3.265 -4.717 1.00 82.50 163 TYR A O 1
ATOM 1281 N N . SER A 1 164 ? -11.468 -1.288 -3.696 1.00 84.25 164 SER A N 1
ATOM 1282 C CA . SER A 1 164 ? -10.681 -0.714 -4.793 1.00 84.25 164 SER A CA 1
ATOM 1283 C C . SER A 1 164 ? -9.420 -1.532 -5.096 1.00 84.25 164 SER A C 1
ATOM 1285 O O . SER A 1 164 ? -8.961 -1.574 -6.236 1.00 84.25 164 SER A O 1
ATOM 1287 N N . GLY A 1 165 ? -8.921 -2.277 -4.100 1.00 81.00 165 GLY A N 1
ATOM 1288 C CA . GLY A 1 165 ? -7.810 -3.217 -4.215 1.00 81.00 165 GLY A CA 1
ATOM 1289 C C . GLY A 1 165 ? -7.968 -4.268 -5.320 1.00 81.00 165 GLY A C 1
ATOM 1290 O O . GLY A 1 165 ? -6.977 -4.699 -5.905 1.00 81.00 165 GLY A O 1
ATOM 1291 N N . VAL A 1 166 ? -9.203 -4.663 -5.646 1.00 84.50 166 VAL A N 1
ATOM 1292 C CA . VAL A 1 166 ? -9.481 -5.669 -6.688 1.00 84.50 166 VAL A CA 1
ATOM 1293 C C . VAL A 1 166 ? -9.280 -5.089 -8.096 1.00 84.50 166 VAL A C 1
ATOM 1295 O O . VAL A 1 166 ? -8.921 -5.811 -9.025 1.00 84.50 166 VAL A O 1
ATOM 1298 N N . PHE A 1 167 ? -9.446 -3.773 -8.259 1.00 85.50 167 PHE A N 1
ATOM 1299 C CA . PHE A 1 167 ? -9.396 -3.086 -9.553 1.00 85.50 167 PHE A CA 1
ATOM 1300 C C . PHE A 1 167 ? -8.154 -2.193 -9.736 1.00 85.50 167 PHE A C 1
ATOM 1302 O O . PHE A 1 167 ? -8.107 -1.348 -10.631 1.00 85.50 167 PHE A O 1
ATOM 1309 N N . LEU A 1 168 ? -7.102 -2.430 -8.938 1.00 87.31 168 LEU A N 1
ATOM 1310 C CA . LEU A 1 168 ? -5.845 -1.661 -8.960 1.00 87.31 168 LEU A CA 1
ATOM 1311 C C . LEU A 1 168 ? -5.133 -1.632 -10.316 1.00 87.31 168 LEU A C 1
ATOM 1313 O O . LEU A 1 168 ? -4.366 -0.712 -10.578 1.00 87.31 168 LEU A O 1
ATOM 1317 N N . HIS A 1 169 ? -5.352 -2.644 -11.157 1.00 82.75 169 HIS A N 1
ATOM 1318 C CA . HIS A 1 169 ? -4.721 -2.756 -12.472 1.00 82.75 169 HIS A CA 1
ATOM 1319 C C . HIS A 1 169 ? -5.280 -1.759 -13.500 1.00 82.75 169 HIS A C 1
ATOM 1321 O O . HIS A 1 169 ? -4.590 -1.452 -14.467 1.00 82.75 169 HIS A O 1
ATOM 1327 N N . VAL A 1 170 ? -6.500 -1.249 -13.296 1.00 86.81 170 VAL A N 1
ATOM 1328 C CA . VAL A 1 170 ? -7.107 -0.219 -14.158 1.00 86.81 170 VAL A CA 1
ATOM 1329 C C . VAL A 1 170 ? -7.023 1.147 -13.498 1.00 86.81 170 VAL A C 1
ATOM 1331 O O . VAL A 1 170 ? -6.627 2.119 -14.135 1.00 86.81 170 VAL A O 1
ATOM 1334 N N . MET A 1 171 ? -7.392 1.226 -12.219 1.00 87.06 171 MET A N 1
ATOM 1335 C CA . MET A 1 171 ? -7.417 2.480 -11.478 1.00 87.06 171 MET A CA 1
ATOM 1336 C C . MET A 1 171 ? -6.790 2.274 -10.095 1.00 87.06 171 MET A C 1
ATOM 1338 O O . MET A 1 171 ? -7.420 1.673 -9.221 1.00 87.06 171 MET A O 1
ATOM 1342 N N . PRO A 1 172 ? -5.558 2.763 -9.865 1.00 87.38 172 PRO A N 1
ATOM 1343 C CA . PRO A 1 172 ? -4.911 2.662 -8.567 1.00 87.38 172 PRO A CA 1
ATOM 1344 C C . PRO A 1 172 ? -5.572 3.640 -7.594 1.00 87.38 172 PRO A C 1
ATOM 1346 O O . PRO A 1 172 ? -5.232 4.820 -7.543 1.00 87.38 172 PRO A O 1
ATOM 1349 N N . TRP A 1 173 ? -6.545 3.142 -6.838 1.00 87.12 173 TRP A N 1
ATOM 1350 C CA . TRP A 1 173 ? -7.284 3.929 -5.860 1.00 87.12 173 TRP A CA 1
ATOM 1351 C C . TRP A 1 173 ? -7.016 3.421 -4.446 1.00 87.12 173 TRP A C 1
ATOM 1353 O O . TRP A 1 173 ? -7.221 2.241 -4.152 1.00 87.12 173 TRP A O 1
ATOM 1363 N N . PHE A 1 174 ? -6.560 4.314 -3.567 1.00 88.50 174 PHE A N 1
ATOM 1364 C CA . PHE A 1 174 ? -6.073 3.978 -2.229 1.00 88.50 174 PHE A CA 1
ATOM 1365 C C . PHE A 1 174 ? -6.864 4.697 -1.139 1.00 88.50 174 PHE A C 1
ATOM 1367 O O . PHE A 1 174 ? -7.330 5.820 -1.332 1.00 88.50 174 PHE A O 1
ATOM 1374 N N . ASN A 1 175 ? -6.947 4.072 0.036 1.00 87.69 175 ASN A N 1
ATOM 1375 C CA . ASN A 1 175 ? -7.555 4.686 1.206 1.00 87.69 175 ASN A CA 1
ATOM 1376 C C . ASN A 1 175 ? -6.539 5.510 2.013 1.00 87.69 175 ASN A C 1
ATOM 1378 O O . ASN A 1 175 ? -5.597 4.961 2.593 1.00 87.69 175 ASN A O 1
ATOM 1382 N N . PHE A 1 176 ? -6.770 6.821 2.070 1.00 85.81 176 PHE A N 1
ATOM 1383 C CA . PHE A 1 176 ? -6.037 7.779 2.906 1.00 85.81 176 PHE A CA 1
ATOM 1384 C C . PHE A 1 176 ? -6.917 8.422 3.990 1.00 85.81 176 PHE A C 1
ATOM 1386 O O . PHE A 1 176 ? -6.459 9.299 4.721 1.00 85.81 176 PHE A O 1
ATOM 1393 N N . ALA A 1 177 ? -8.191 8.032 4.071 1.00 81.19 177 ALA A N 1
ATOM 1394 C CA . ALA A 1 177 ? -9.144 8.578 5.021 1.00 81.19 177 ALA A CA 1
ATOM 1395 C C . ALA A 1 177 ? -9.300 7.628 6.211 1.00 81.19 177 ALA A C 1
ATOM 1397 O O . ALA A 1 177 ? -9.556 6.437 6.054 1.00 81.19 177 ALA A O 1
ATOM 1398 N N . ASN A 1 178 ? -9.208 8.170 7.423 1.00 82.94 178 ASN A N 1
ATOM 1399 C CA . ASN A 1 178 ? -9.590 7.429 8.620 1.00 82.94 178 ASN A CA 1
ATOM 1400 C C . ASN A 1 178 ? -11.122 7.465 8.735 1.00 82.94 178 ASN A C 1
ATOM 1402 O O . ASN A 1 178 ? -11.699 8.545 8.889 1.00 82.94 178 ASN A O 1
ATOM 1406 N N . HIS A 1 179 ? -11.769 6.304 8.624 1.00 81.06 179 HIS A N 1
ATOM 1407 C CA . HIS A 1 179 ? -13.218 6.125 8.748 1.00 81.06 179 HIS A CA 1
ATOM 1408 C C . HIS A 1 179 ? -13.532 4.885 9.595 1.00 81.06 179 HIS A C 1
ATOM 1410 O O . HIS A 1 179 ? -12.653 4.088 9.895 1.00 81.06 179 HIS A O 1
ATOM 1416 N N . ASP A 1 180 ? -14.779 4.706 10.017 1.00 77.50 180 ASP A N 1
ATOM 1417 C CA . ASP A 1 180 ? -15.198 3.595 10.884 1.00 77.50 180 ASP A CA 1
ATOM 1418 C C . ASP A 1 180 ? -15.768 2.386 10.111 1.00 77.50 180 ASP A C 1
ATOM 1420 O O . ASP A 1 180 ? -16.001 1.317 10.680 1.00 77.50 180 ASP A O 1
ATOM 1424 N N . GLN A 1 181 ? -15.959 2.525 8.797 1.00 75.94 181 GLN A N 1
ATOM 1425 C CA . GLN A 1 181 ? -16.640 1.550 7.935 1.00 75.94 181 GLN A CA 1
ATOM 1426 C C . GLN A 1 181 ? -15.711 0.456 7.378 1.00 75.94 181 GLN A C 1
ATOM 1428 O O . GLN A 1 181 ? -15.557 0.301 6.169 1.00 75.94 181 GLN A O 1
ATOM 1433 N N . HIS A 1 182 ? -15.111 -0.340 8.262 1.00 77.12 182 HIS A N 1
ATOM 1434 C CA . HIS A 1 182 ? -14.159 -1.401 7.888 1.00 77.12 182 HIS A CA 1
ATOM 1435 C C . HIS A 1 182 ? -14.786 -2.793 7.677 1.00 77.12 182 HIS A C 1
ATOM 1437 O O . HIS A 1 182 ? -14.080 -3.769 7.416 1.00 77.12 182 HIS A O 1
ATOM 1443 N N . GLY A 1 183 ? -16.117 -2.908 7.783 1.00 67.19 183 GLY A N 1
ATOM 1444 C CA . GLY A 1 183 ? -16.844 -4.151 7.494 1.00 67.19 183 GLY A CA 1
ATOM 1445 C C . GLY A 1 183 ? -16.596 -5.292 8.487 1.00 67.19 183 GLY A C 1
ATOM 1446 O O . GLY A 1 183 ? -16.908 -6.444 8.183 1.00 67.19 183 GLY A O 1
ATOM 1447 N N . VAL A 1 184 ? -16.034 -4.986 9.660 1.00 72.50 184 VAL A N 1
ATOM 1448 C CA . VAL A 1 184 ? -15.728 -5.948 10.723 1.00 72.50 184 VAL A CA 1
ATOM 1449 C C . VAL A 1 184 ? -16.301 -5.504 12.061 1.00 72.50 184 VAL A C 1
ATOM 1451 O O . VAL A 1 184 ? -16.359 -4.314 12.366 1.00 72.50 184 VAL A O 1
ATOM 1454 N N . ASP A 1 185 ? -16.704 -6.479 12.876 1.00 72.38 185 ASP A N 1
ATOM 1455 C CA . ASP A 1 185 ? -17.184 -6.214 14.228 1.00 72.38 185 ASP A CA 1
ATOM 1456 C C . ASP A 1 185 ? -16.016 -5.788 15.130 1.00 72.38 185 ASP A C 1
ATOM 1458 O O . ASP A 1 185 ? -15.116 -6.578 15.434 1.00 72.38 185 ASP A O 1
ATOM 1462 N N . THR A 1 186 ? -16.028 -4.527 15.559 1.00 73.38 186 THR A N 1
ATOM 1463 C CA . THR A 1 186 ? -15.024 -3.955 16.462 1.00 73.38 186 THR A CA 1
ATOM 1464 C C . THR A 1 186 ? -15.176 -4.455 17.898 1.00 73.38 186 THR A C 1
ATOM 1466 O O . THR A 1 186 ? -14.215 -4.389 18.668 1.00 73.38 186 THR A O 1
ATOM 1469 N N . ALA A 1 187 ? -16.333 -5.024 18.271 1.00 72.44 187 ALA A N 1
ATOM 1470 C CA . ALA A 1 187 ? -16.583 -5.552 19.612 1.00 72.44 187 ALA A CA 1
ATOM 1471 C C . ALA A 1 187 ? -15.591 -6.658 20.001 1.00 72.44 187 ALA A C 1
ATOM 1473 O O . ALA A 1 187 ? -15.221 -6.770 21.173 1.00 72.44 187 ALA A O 1
ATOM 1474 N N . LYS A 1 188 ? -15.090 -7.427 19.023 1.00 78.00 188 LYS A N 1
ATOM 1475 C CA . LYS A 1 188 ? -14.102 -8.495 19.248 1.00 78.00 188 LYS A CA 1
ATOM 1476 C C . LYS A 1 188 ? -12.818 -7.990 19.923 1.00 78.00 188 LYS A C 1
ATOM 1478 O O . LYS A 1 188 ? -12.240 -8.707 20.738 1.00 78.00 188 LYS A O 1
ATOM 1483 N N . TYR A 1 189 ? -12.392 -6.757 19.635 1.00 77.50 189 TYR A N 1
ATOM 1484 C CA . TYR A 1 189 ? -11.173 -6.178 20.210 1.00 77.50 189 TYR A CA 1
ATOM 1485 C C . TYR A 1 189 ? -11.374 -5.776 21.672 1.00 77.50 189 TYR A C 1
ATOM 1487 O O . TYR A 1 189 ? -10.522 -6.067 22.508 1.00 77.50 189 TYR A O 1
ATOM 1495 N N . TYR A 1 190 ? -12.527 -5.188 22.005 1.00 74.31 190 TYR A N 1
ATOM 1496 C CA . TYR A 1 190 ? -12.875 -4.840 23.386 1.00 74.31 190 TYR A CA 1
ATOM 1497 C C . TYR A 1 190 ? -13.029 -6.090 24.258 1.00 74.31 190 TYR A C 1
ATOM 1499 O O . TYR A 1 190 ? -12.455 -6.165 25.342 1.00 74.31 190 TYR A O 1
ATOM 1507 N N . GLN A 1 191 ? -13.710 -7.122 23.750 1.00 77.62 191 GLN A N 1
ATOM 1508 C CA . GLN A 1 191 ? -13.834 -8.398 24.458 1.00 77.62 191 GLN A CA 1
ATOM 1509 C C . GLN A 1 191 ? -12.466 -9.041 24.716 1.00 77.62 191 GLN A C 1
ATOM 1511 O O . GLN A 1 191 ? -12.241 -9.599 25.790 1.00 77.62 191 GLN A O 1
ATOM 1516 N N . ASN A 1 192 ? -11.539 -8.961 23.756 1.00 76.56 192 ASN A N 1
ATOM 1517 C CA . ASN A 1 192 ? -10.182 -9.466 23.945 1.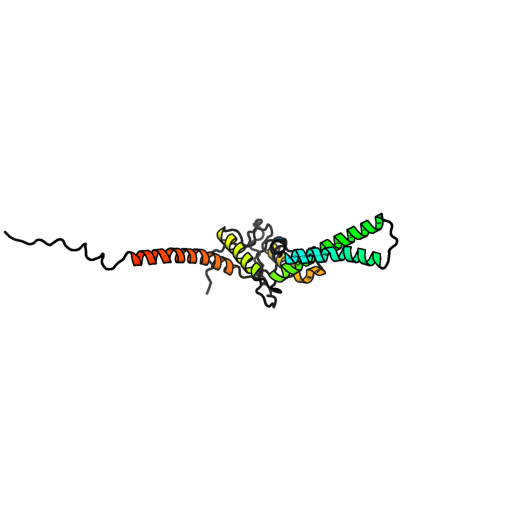00 76.56 192 ASN A CA 1
ATOM 1518 C C . ASN A 1 192 ? -9.400 -8.637 24.981 1.00 76.56 192 ASN A C 1
ATOM 1520 O O . ASN A 1 192 ? -8.788 -9.205 25.888 1.00 76.56 192 ASN A O 1
ATOM 1524 N N . ALA A 1 193 ? -9.496 -7.306 24.905 1.00 72.81 193 ALA A N 1
ATOM 1525 C CA . ALA A 1 193 ? -8.874 -6.384 25.853 1.00 72.81 193 ALA A CA 1
ATOM 1526 C C . ALA A 1 193 ? -9.350 -6.603 27.295 1.00 72.81 193 ALA A C 1
ATOM 1528 O O . ALA A 1 193 ? -8.554 -6.475 28.219 1.00 72.81 193 ALA A O 1
ATOM 1529 N N . GLU A 1 194 ? -10.613 -6.981 27.498 1.00 72.94 194 GLU A N 1
ATOM 1530 C CA . GLU A 1 194 ? -11.148 -7.331 28.817 1.00 72.94 194 GLU A CA 1
ATOM 1531 C C . GLU A 1 194 ? -10.749 -8.735 29.297 1.00 72.94 194 GLU A C 1
ATOM 1533 O O . GLU A 1 194 ? -10.622 -8.967 30.502 1.00 72.94 194 GLU A O 1
ATOM 1538 N N . ARG A 1 195 ? -10.574 -9.700 28.385 1.00 73.56 195 ARG A N 1
ATOM 1539 C CA . ARG A 1 195 ? -10.230 -11.092 28.730 1.00 73.56 195 ARG A CA 1
ATOM 1540 C C . ARG A 1 195 ? -8.788 -11.235 29.211 1.00 73.56 195 ARG A C 1
ATOM 1542 O O . ARG A 1 195 ? -8.549 -11.968 30.168 1.00 73.56 195 ARG A O 1
ATOM 1549 N N . GLU A 1 196 ? -7.835 -10.532 28.602 1.00 71.62 196 GLU A N 1
ATOM 1550 C CA . GLU A 1 196 ? -6.415 -10.584 28.987 1.00 71.62 196 GLU A CA 1
ATOM 1551 C C . GLU A 1 196 ? -6.124 -10.211 30.460 1.00 71.62 196 GLU A C 1
ATOM 1553 O O . GLU A 1 196 ? -5.428 -10.977 31.137 1.00 71.62 196 GLU A O 1
ATOM 1558 N N . PRO A 1 197 ? -6.637 -9.093 31.014 1.00 66.62 197 PRO A N 1
ATOM 1559 C CA . PRO A 1 197 ? -6.438 -8.753 32.420 1.00 66.62 197 PRO A CA 1
ATOM 1560 C C . PRO A 1 197 ? -7.164 -9.733 33.350 1.00 66.62 197 PRO A C 1
ATOM 1562 O O . PRO A 1 197 ? -6.582 -10.144 34.353 1.00 66.62 197 PRO A O 1
ATOM 1565 N N . LYS A 1 198 ? -8.378 -10.189 32.996 1.00 62.41 198 LYS A N 1
ATOM 1566 C CA . LYS A 1 198 ? -9.121 -11.213 33.759 1.00 62.41 198 LYS A CA 1
ATOM 1567 C C . LYS A 1 198 ? -8.342 -12.536 33.831 1.00 62.41 198 LYS A C 1
ATOM 1569 O O . LYS A 1 198 ? -8.268 -13.152 34.893 1.00 62.41 198 LYS A O 1
ATOM 1574 N N . ALA A 1 199 ? -7.700 -12.948 32.737 1.00 68.88 199 ALA A N 1
ATOM 1575 C CA . ALA A 1 199 ? -6.850 -14.136 32.701 1.00 68.88 199 ALA A CA 1
ATOM 1576 C C . ALA A 1 199 ? -5.577 -13.979 33.554 1.00 68.88 199 ALA A C 1
ATOM 1578 O O . ALA A 1 199 ? -5.223 -14.907 34.281 1.00 68.88 199 ALA A O 1
ATOM 1579 N N . ARG A 1 200 ? -4.924 -12.804 33.525 1.00 60.78 200 ARG A N 1
ATOM 1580 C CA . ARG A 1 200 ? -3.761 -12.489 34.383 1.00 60.78 200 ARG A CA 1
ATOM 1581 C C . ARG A 1 200 ? -4.111 -12.438 35.872 1.00 60.78 200 ARG A C 1
ATOM 1583 O O . ARG A 1 200 ? -3.308 -12.858 36.698 1.00 60.78 200 ARG A O 1
ATOM 1590 N N . LEU A 1 201 ? -5.286 -11.919 36.225 1.00 68.44 201 LEU A N 1
ATOM 1591 C CA . LEU A 1 201 ? -5.777 -11.921 37.606 1.00 68.44 201 LEU A CA 1
ATOM 1592 C C . LEU A 1 201 ? -6.027 -13.352 38.080 1.00 68.44 201 LEU A C 1
ATOM 1594 O O . LEU A 1 201 ? -5.470 -13.766 39.090 1.00 68.44 201 LEU A O 1
ATOM 1598 N N . ARG A 1 202 ? -6.746 -14.156 37.289 1.00 66.44 202 ARG A N 1
ATOM 1599 C CA . ARG A 1 202 ? -6.999 -15.569 37.601 1.00 66.44 202 ARG A CA 1
ATOM 1600 C C . ARG A 1 202 ? -5.709 -16.390 37.728 1.00 66.44 202 ARG A C 1
ATOM 1602 O O . ARG A 1 202 ? -5.627 -17.252 38.600 1.00 66.44 202 ARG A O 1
ATOM 1609 N N . SER A 1 203 ? -4.693 -16.130 36.900 1.00 67.38 203 SER A N 1
ATOM 1610 C CA . SER A 1 203 ? -3.395 -16.814 36.995 1.00 67.38 203 SER A CA 1
ATOM 1611 C C . SER A 1 203 ? -2.535 -16.352 38.173 1.00 67.38 203 SER A C 1
ATOM 1613 O O . SER A 1 203 ? -1.687 -17.120 38.612 1.00 67.38 203 SER A O 1
ATOM 1615 N N . ARG A 1 204 ? -2.753 -15.142 38.708 1.00 64.00 204 ARG A N 1
ATOM 1616 C CA . ARG A 1 204 ? -2.154 -14.656 39.966 1.00 64.00 204 ARG A CA 1
ATOM 1617 C C . ARG A 1 204 ? -2.897 -15.164 41.203 1.00 64.00 204 ARG A C 1
ATOM 1619 O O . ARG A 1 204 ? -2.268 -15.498 42.202 1.00 64.00 204 ARG A O 1
ATOM 1626 N N . GLU A 1 205 ? -4.219 -15.279 41.127 1.00 64.06 205 GLU A N 1
ATOM 1627 C CA . GLU A 1 205 ? -5.053 -15.836 42.196 1.00 64.06 205 GLU A CA 1
ATOM 1628 C C . GLU A 1 205 ? -4.905 -17.354 42.336 1.00 64.06 205 GLU A C 1
ATOM 1630 O O . GLU A 1 205 ? -5.007 -17.867 43.443 1.00 64.06 205 GLU A O 1
ATOM 1635 N N . GLY A 1 206 ? -4.636 -18.082 41.248 1.00 61.72 206 GLY A N 1
ATOM 1636 C CA . GLY A 1 206 ? -4.366 -19.525 41.265 1.00 61.72 206 GLY A CA 1
ATOM 1637 C C . GLY A 1 206 ? -3.256 -19.949 42.244 1.00 61.72 206 GLY A C 1
ATOM 1638 O O . GLY A 1 206 ? -3.525 -20.764 43.127 1.00 61.72 206 GLY A O 1
ATOM 1639 N N . PRO A 1 207 ? -2.030 -19.397 42.1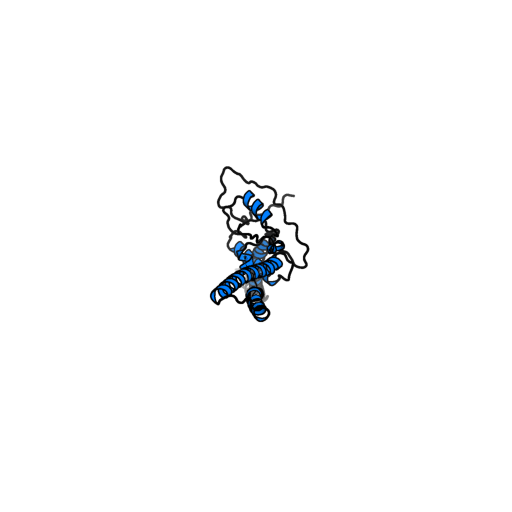55 1.00 59.69 207 PRO A N 1
ATOM 1640 C CA . PRO A 1 207 ? -0.950 -19.695 43.089 1.00 59.69 207 PRO A CA 1
ATOM 1641 C C . PRO A 1 207 ? -1.205 -19.111 44.482 1.00 59.69 207 PRO A C 1
ATOM 1643 O O . PRO A 1 207 ? -0.827 -19.744 45.459 1.00 59.69 207 PRO A O 1
ATOM 1646 N N . ALA A 1 208 ? -1.891 -17.968 44.606 1.00 57.16 208 ALA A N 1
ATOM 1647 C CA . ALA A 1 208 ? -2.246 -17.398 45.910 1.00 57.16 208 ALA A CA 1
ATOM 1648 C C . ALA A 1 208 ? -3.280 -18.258 46.665 1.00 57.16 208 ALA A C 1
ATOM 1650 O O . ALA A 1 208 ? -3.109 -18.520 47.853 1.00 57.16 208 ALA A O 1
ATOM 1651 N N . LYS A 1 209 ? -4.307 -18.778 45.978 1.00 56.28 209 LYS A N 1
ATOM 1652 C CA . LYS A 1 209 ? -5.264 -19.749 46.537 1.00 56.28 209 LYS A CA 1
ATOM 1653 C C . LYS A 1 209 ? -4.605 -21.095 46.825 1.00 56.28 209 LYS A C 1
ATOM 1655 O O . LYS A 1 209 ? -4.900 -21.691 47.854 1.00 56.28 209 LYS A O 1
ATOM 1660 N N . ALA A 1 210 ? -3.697 -21.562 45.966 1.00 55.03 210 ALA A N 1
ATOM 1661 C CA . ALA A 1 210 ? -2.946 -22.796 46.202 1.00 55.03 210 ALA A CA 1
ATOM 1662 C C . ALA A 1 210 ? -1.971 -22.680 47.390 1.00 55.03 210 ALA A C 1
ATOM 1664 O O . ALA A 1 210 ? -1.782 -23.651 48.120 1.00 55.03 210 ALA A O 1
ATOM 1665 N N . LEU A 1 211 ? -1.382 -21.499 47.611 1.00 52.50 211 LEU A N 1
ATOM 1666 C CA . LEU A 1 211 ? -0.549 -21.201 48.776 1.00 52.50 211 LEU A CA 1
ATOM 1667 C C . LEU A 1 211 ? -1.402 -21.098 50.051 1.00 52.50 211 LEU A C 1
ATOM 1669 O O . LEU A 1 211 ? -1.068 -21.735 51.044 1.00 52.50 211 LEU A O 1
ATOM 1673 N N . PHE A 1 212 ? -2.538 -20.393 50.001 1.00 52.66 212 PHE A N 1
ATOM 1674 C CA . PHE A 1 212 ? -3.473 -20.269 51.126 1.00 52.66 212 PHE A CA 1
ATOM 1675 C C . PHE A 1 212 ? -4.028 -21.632 51.573 1.00 52.66 212 PHE A C 1
ATOM 1677 O O . PHE A 1 212 ? -4.033 -21.935 52.763 1.00 52.66 212 PHE A O 1
ATOM 1684 N N . LEU A 1 213 ? -4.391 -22.503 50.623 1.00 54.81 213 LEU A N 1
ATOM 1685 C CA . LEU A 1 213 ? -4.844 -23.873 50.901 1.00 54.81 213 LEU A CA 1
ATOM 1686 C C . LEU A 1 213 ? -3.726 -24.803 51.408 1.00 54.81 213 LEU A C 1
ATOM 1688 O O . LEU A 1 213 ? -4.025 -25.822 52.025 1.00 54.81 213 LEU A O 1
ATOM 1692 N N . ARG A 1 214 ? -2.446 -24.473 51.179 1.00 50.75 214 ARG A N 1
ATOM 1693 C CA . ARG A 1 214 ? -1.298 -25.208 51.746 1.00 50.75 214 ARG A CA 1
ATOM 1694 C C . ARG A 1 214 ? -0.913 -24.733 53.147 1.00 50.75 214 ARG A C 1
ATOM 1696 O O . ARG A 1 214 ? -0.386 -25.532 53.915 1.00 50.75 214 ARG A O 1
ATOM 1703 N N . THR A 1 215 ? -1.163 -23.469 53.495 1.00 51.88 215 THR A N 1
ATOM 1704 C CA . THR A 1 215 ? -0.870 -22.927 54.836 1.00 51.88 215 THR A CA 1
ATOM 1705 C C . THR A 1 215 ? -1.966 -23.232 55.852 1.00 51.88 215 THR A C 1
ATOM 1707 O O . THR A 1 215 ? -1.694 -23.299 57.048 1.00 51.88 215 THR A O 1
ATOM 1710 N N . THR A 1 216 ? -3.197 -23.483 55.402 1.00 50.81 216 THR A N 1
ATOM 1711 C CA . THR A 1 216 ? -4.280 -23.985 56.255 1.00 50.81 216 THR A CA 1
ATOM 1712 C C . THR A 1 216 ? -4.188 -25.505 56.386 1.00 50.81 216 THR A C 1
ATOM 1714 O O . THR A 1 216 ? -5.021 -26.247 55.868 1.00 50.81 216 THR A O 1
ATOM 1717 N N . SER A 1 217 ? -3.148 -25.985 57.069 1.00 44.25 217 SER A N 1
ATOM 1718 C CA . SER A 1 217 ? -3.147 -27.354 57.585 1.00 44.25 217 SER A CA 1
ATOM 1719 C C . SER A 1 217 ? -4.250 -27.479 58.650 1.00 44.25 217 SER A C 1
ATOM 1721 O O . SER A 1 217 ? -4.313 -26.631 59.547 1.00 44.25 217 SER A O 1
ATOM 1723 N N . PRO A 1 218 ? -5.102 -28.521 58.617 1.00 52.31 218 PRO A N 1
ATOM 1724 C CA . PRO A 1 218 ? -6.189 -28.713 59.583 1.00 52.31 218 PRO A CA 1
ATOM 1725 C C . PRO A 1 218 ? -5.726 -28.904 61.043 1.00 52.31 218 PRO A C 1
ATOM 1727 O O . PRO A 1 218 ? -6.560 -28.973 61.940 1.00 52.31 218 PRO A O 1
ATOM 1730 N N . ASN A 1 219 ? -4.416 -28.939 61.314 1.00 48.56 219 ASN A N 1
ATOM 1731 C CA . ASN A 1 219 ? -3.865 -29.084 62.665 1.00 48.56 219 ASN A CA 1
ATOM 1732 C C . ASN A 1 219 ? -3.555 -27.770 63.405 1.00 48.56 219 ASN A C 1
ATOM 1734 O O . ASN A 1 219 ? -3.212 -27.823 64.583 1.00 48.56 219 ASN A O 1
ATOM 1738 N N . ALA A 1 220 ? -3.708 -26.593 62.788 1.00 43.47 220 ALA A N 1
ATOM 1739 C CA . ALA A 1 220 ? -3.467 -25.321 63.488 1.00 43.47 220 ALA A CA 1
ATOM 1740 C C . ALA A 1 220 ? -4.644 -24.864 64.381 1.00 43.47 220 ALA A C 1
ATOM 1742 O O . ALA A 1 220 ? -4.467 -24.014 65.248 1.00 43.47 220 ALA A O 1
ATOM 1743 N N . ALA A 1 221 ? -5.835 -25.454 64.228 1.00 41.56 221 ALA A N 1
ATOM 1744 C CA . ALA A 1 221 ? -7.023 -25.086 65.007 1.00 41.56 221 ALA A CA 1
ATOM 1745 C C . ALA A 1 221 ? -7.078 -25.709 66.420 1.00 41.56 221 ALA A C 1
ATOM 1747 O O . ALA A 1 221 ? -8.029 -25.463 67.156 1.00 41.56 221 ALA A O 1
ATOM 1748 N N . LYS A 1 222 ? -6.080 -26.512 66.823 1.00 43.56 222 LYS A N 1
ATOM 1749 C CA . LYS A 1 222 ? -6.099 -27.254 68.100 1.00 43.56 222 LYS A CA 1
ATOM 1750 C C . LYS A 1 222 ? -5.255 -26.668 69.238 1.00 43.56 222 LYS A C 1
ATOM 1752 O O . LYS A 1 222 ? -5.243 -27.264 70.307 1.00 43.56 222 LYS A O 1
ATOM 1757 N N . ILE A 1 223 ? -4.583 -25.526 69.060 1.00 43.31 223 ILE A N 1
ATOM 1758 C CA . ILE A 1 223 ? -3.680 -24.976 70.098 1.00 43.31 223 ILE A CA 1
ATOM 1759 C C . ILE A 1 223 ? -4.241 -23.727 70.818 1.00 43.31 223 ILE A C 1
ATOM 1761 O O . ILE A 1 223 ? -3.690 -23.320 71.834 1.00 43.31 223 ILE A O 1
ATOM 1765 N N . LEU A 1 224 ? -5.381 -23.155 70.405 1.00 39.44 224 LEU A N 1
ATOM 1766 C CA . LEU A 1 224 ? -5.904 -21.916 71.020 1.00 39.44 224 LEU A CA 1
ATOM 1767 C C . LEU A 1 224 ? -7.171 -22.065 71.890 1.00 39.44 224 LEU A C 1
ATOM 1769 O O . LEU A 1 224 ? -7.843 -21.073 72.152 1.00 39.44 224 LEU A O 1
ATOM 1773 N N . CYS A 1 225 ? -7.494 -23.272 72.367 1.00 38.78 225 CYS A N 1
ATOM 1774 C CA . CYS A 1 225 ? -8.622 -23.509 73.283 1.00 38.78 225 CYS A CA 1
ATOM 1775 C C . CYS A 1 225 ? -8.248 -24.442 74.446 1.00 38.78 225 CYS A C 1
ATOM 1777 O O . CYS A 1 225 ? -8.888 -25.466 74.653 1.00 38.78 225 CYS A O 1
ATOM 1779 N N . THR A 1 226 ? -7.227 -24.098 75.229 1.00 44.75 226 THR A N 1
ATOM 1780 C CA . THR A 1 226 ? -7.043 -24.673 76.573 1.00 44.75 226 THR A CA 1
ATOM 1781 C C . THR A 1 226 ? -6.441 -23.633 77.514 1.00 44.75 226 THR A C 1
ATOM 1783 O O . THR A 1 226 ? -5.234 -23.618 77.735 1.00 44.75 226 THR A O 1
ATOM 1786 N N . LEU A 1 227 ? -7.286 -22.776 78.088 1.00 38.38 227 LEU A N 1
ATOM 1787 C CA . LEU A 1 227 ? -7.074 -22.262 79.441 1.00 38.38 227 LEU A CA 1
ATOM 1788 C C . LEU A 1 227 ? -8.392 -22.407 80.224 1.00 38.38 227 LEU A C 1
ATOM 1790 O O . LEU A 1 227 ? -9.458 -22.192 79.644 1.00 38.38 227 LEU A O 1
ATOM 1794 N N . PRO A 1 228 ? -8.337 -22.871 81.485 1.00 44.31 228 PRO A N 1
ATOM 1795 C CA . PRO A 1 228 ? -9.475 -23.477 82.163 1.00 44.31 228 PRO A CA 1
ATOM 1796 C C . PRO A 1 228 ? -10.381 -22.448 82.849 1.00 44.31 228 PRO A C 1
ATOM 1798 O O . PRO A 1 228 ? -9.917 -21.493 83.468 1.00 44.31 228 PRO A O 1
ATOM 1801 N N . ASN A 1 229 ? -11.688 -22.712 82.772 1.00 38.16 229 ASN A N 1
ATOM 1802 C CA . ASN A 1 229 ? -12.715 -22.094 83.605 1.00 38.16 229 ASN A CA 1
ATOM 1803 C C . ASN A 1 229 ? -12.427 -22.353 85.089 1.00 38.16 229 ASN A C 1
ATOM 1805 O O . ASN A 1 229 ? -12.223 -23.497 85.494 1.00 38.16 229 ASN A O 1
ATOM 1809 N N . GLY A 1 230 ? -12.467 -21.290 85.888 1.00 39.34 230 GLY A N 1
ATOM 1810 C CA . GLY A 1 230 ? -12.570 -21.377 87.337 1.00 39.34 230 GLY A CA 1
ATOM 1811 C C . GLY A 1 230 ? -14.024 -21.485 87.803 1.00 39.34 230 GLY A C 1
ATOM 1812 O O . GLY A 1 230 ? -14.896 -20.789 87.296 1.00 39.34 230 GLY A O 1
ATOM 1813 N N . GLU A 1 231 ? -14.241 -22.323 88.812 1.00 39.50 231 GLU A N 1
ATOM 1814 C CA . GLU A 1 231 ? -15.324 -22.322 89.813 1.00 39.50 231 GLU A CA 1
ATOM 1815 C C . GLU A 1 231 ? -14.775 -23.115 91.022 1.00 39.50 231 GLU A C 1
ATOM 1817 O O . GLU A 1 231 ? -13.986 -24.029 90.808 1.00 39.50 231 GLU A O 1
ATOM 1822 N N . LYS A 1 232 ? -15.097 -22.945 92.310 1.00 39.44 232 LYS A N 1
ATOM 1823 C CA . LYS A 1 232 ? -15.825 -22.005 93.189 1.00 39.44 232 LYS A CA 1
ATOM 1824 C C . LYS A 1 232 ? -15.532 -22.490 94.642 1.00 39.44 232 LYS A C 1
ATOM 1826 O O . LYS A 1 232 ? -15.178 -23.652 94.811 1.00 39.44 232 LYS A O 1
ATOM 1831 N N . GLN A 1 233 ? -15.838 -21.663 95.657 1.00 34.84 233 GLN A N 1
ATOM 1832 C CA . GLN A 1 233 ? -15.874 -21.953 97.121 1.00 34.84 233 GLN A CA 1
ATOM 1833 C C . GLN A 1 233 ? -14.488 -22.056 97.805 1.00 34.84 233 GLN A C 1
ATOM 1835 O O . GLN A 1 233 ? -13.624 -22.775 97.325 1.00 34.84 233 GLN A O 1
ATOM 1840 N N . LYS A 1 234 ? -14.165 -21.355 98.901 1.00 32.97 234 LYS A N 1
ATOM 1841 C CA . LYS A 1 234 ? -14.905 -20.984 100.122 1.00 32.97 234 LYS A CA 1
ATOM 1842 C C . LYS A 1 234 ? -14.490 -19.594 100.615 1.00 32.97 234 LYS A C 1
ATOM 1844 O O . LYS A 1 234 ? -13.311 -19.243 100.394 1.00 32.97 234 LYS A O 1
#

Secondary structure (DSSP, 8-state):
-------PPPSSEES---TTT-----------PPP-SS--S-SS--HHHHHHT--HHHHHHHHHHHHHHHHHHHHHHHHS-----HHHHHHHHHHHHHHHHHHHHHHHHHHHHHHHHTSS--HHHHHHHHHHHHHHHHTT--TT-EESS-HHHHHHHHHHHTTGGGGTTT------S--S--SS-THHHHHHHHHHHHHHHHHHHHHHHHHHHHH--TTGGGSS---PPP----

Foldseek 3Di:
DDPPDDPQQALEAAPDDDPPPPQPCDDQPFDPQDDAPFDAQFQADAPVLLLVQQDPVLLVQLVVQLVCQLVVVVVVCVVPPPPDPPVVSVVSSVVSNVVSNVRSVLSRSLVSVCLNSRNDDNPVVNVVLLVLQLVCVVVVANSQYYFNDRLVVLSVLCVVRGPVSVVCVPPNDHDNGRHDRGNDDSVVSVVVNVVVVVVVVVVVVVVVVVVVVVVVDVPPVPPPPDDDDDDDDD

Sequence (234 aa):
MASQESPRPPSVQTLTEGPELGRTGRPNVQARRLVGDYPLIDSDPHFTRVVKYARSSDYLAAVGTAAISPALMLWWERISPSEVGRGGFAQIMRLSGAIGATAGFLMLYSRSINRFYGFSENRREIEMDMREMTDKVKRGEPLYGKTTLTEYMQGASARQSRYSGVFLHVMPWFNFANHDQHGVDTAKYYQNAEREPKARLRSREGPAKALFLRTTSPNAAKILCTLPNGEKQK

pLDDT: mean 75.86, std 17.56, range [31.66, 95.75]

InterPro domains:
  IPR019721 NADH-ubiquinone oxidoreductase, 21kDa subunit, N-terminal [PF10785] (37-121)
  IPR024549 NADH-ubiquinone oxidoreductase, 21kDa subunit, C-terminal, fungi [PF12853] (130-198)
  IPR053229 NADH-ubiquinone oxidoreductase subunit [PTHR34062] (36-172)

Organism: NCBI:txid113226